Protein AF-A0A250FWQ3-F1 (afdb_monomer_lite)

Sequence (221 aa):
MKENKIQKKFLIAHKNDNWSWNKFALKEHLDKLKTITNRYEGVEGFNKSLRDALNNPAPAVQDGLWHMITDLEKRNIAKTKIKAFDLEFDGDDLPCINCRFDVELITQNTDELKFIEYKSYKNAENISKKQFLNYIAKIDDIKQLQYVFNKNKLSLNEAKNGMKKFFDENAKEIFEANSNLFKKIKDFDGDLIEKWQDFKNYTSDKRFTTDNKLFDFIKTE

pLDDT: mean 85.99, std 15.89, range [41.03, 98.38]

Secondary structure (DSSP, 8-state):
-PPPHHHHHHHHHTT-TTSTTTTS-HHHHHHHHHHHHHHHTTSBTHHHHHHHHHT---HHHHHHHHHHHHHHHHHT--GGGEEEESPPPPSTT---TT--SEEEE--SSTTS--EEEEE-SS-GGG--HHHHHHHHTT-SSGGGEEEEE-TTTS-HHHHHHHHHHHHHHTHHHHHHHTHHHHTT-B-SSS-B--SHHHHHHHHHSTT--TTSGGGTTEEE-

Organism: NCBI:txid1848904

Structure (mmCIF, N/CA/C/O backbone):
data_AF-A0A250FWQ3-F1
#
_entry.id   AF-A0A250FWQ3-F1
#
loop_
_atom_site.group_PDB
_atom_site.id
_atom_site.type_symbol
_atom_site.label_atom_id
_atom_site.label_alt_id
_atom_site.label_comp_id
_atom_site.label_asym_id
_atom_site.label_entity_id
_atom_site.label_seq_id
_atom_site.pdbx_PDB_ins_code
_atom_site.Cartn_x
_atom_site.Cartn_y
_atom_site.Cartn_z
_atom_site.occupancy
_atom_site.B_iso_or_equiv
_atom_site.auth_seq_id
_atom_site.auth_comp_id
_atom_site.auth_asym_id
_atom_site.auth_atom_id
_atom_site.pdbx_PDB_model_num
ATOM 1 N N . MET A 1 1 ? -27.486 5.982 29.487 1.00 41.56 1 MET A N 1
ATOM 2 C CA . MET A 1 1 ? -26.065 5.745 29.137 1.00 41.56 1 MET A CA 1
ATOM 3 C C . MET A 1 1 ? -25.358 7.088 29.094 1.00 41.56 1 MET A C 1
ATOM 5 O O . MET A 1 1 ? -25.863 7.978 28.427 1.00 41.56 1 MET A O 1
ATOM 9 N N . LYS A 1 2 ? -24.262 7.280 29.840 1.00 41.03 2 LYS A N 1
ATOM 10 C CA . LYS A 1 2 ? -23.473 8.521 29.771 1.00 41.03 2 LYS A CA 1
ATOM 11 C C . LYS A 1 2 ? -22.659 8.504 28.478 1.00 41.03 2 LYS A C 1
ATOM 13 O O . LYS A 1 2 ? -21.853 7.598 28.295 1.00 41.03 2 LYS A O 1
ATOM 18 N N . GLU A 1 3 ? -22.881 9.477 27.600 1.00 45.47 3 GLU A N 1
ATOM 19 C CA . GLU A 1 3 ? -22.060 9.656 26.400 1.00 45.47 3 GLU A CA 1
ATOM 20 C C . GLU A 1 3 ? -20.591 9.855 26.789 1.00 45.47 3 GLU A C 1
ATOM 22 O O . GLU A 1 3 ? -20.253 10.719 27.605 1.00 45.47 3 GLU A O 1
ATOM 27 N N . ASN A 1 4 ? -19.712 9.042 26.205 1.00 65.31 4 ASN A N 1
ATOM 28 C CA . ASN A 1 4 ? -18.269 9.141 26.393 1.00 65.31 4 ASN A CA 1
ATOM 29 C C . ASN A 1 4 ? -17.770 10.465 25.775 1.00 65.31 4 ASN A C 1
ATOM 31 O O . ASN A 1 4 ? -18.237 10.895 24.723 1.00 65.31 4 ASN A O 1
ATOM 35 N N . LYS A 1 5 ? -16.787 11.116 26.408 1.00 51.72 5 LYS A N 1
ATOM 36 C CA . LYS A 1 5 ? -16.112 12.342 25.937 1.00 51.72 5 LYS A CA 1
ATOM 37 C C . LYS A 1 5 ? -15.678 12.278 24.458 1.00 51.72 5 LYS A C 1
ATOM 39 O O . LYS A 1 5 ? -15.682 13.306 23.786 1.00 51.72 5 LYS A O 1
ATOM 44 N N . ILE A 1 6 ? -15.361 11.085 23.950 1.00 50.16 6 ILE A N 1
ATOM 45 C CA . ILE A 1 6 ? -15.057 10.818 22.536 1.00 50.16 6 ILE A CA 1
ATOM 46 C C . ILE A 1 6 ? -16.297 11.030 21.650 1.00 50.16 6 ILE A C 1
ATOM 48 O O . ILE A 1 6 ? -16.209 11.727 20.645 1.00 50.16 6 ILE A O 1
ATOM 52 N N . GLN A 1 7 ? -17.467 10.527 22.059 1.00 52.56 7 GLN A N 1
ATOM 53 C CA . GLN A 1 7 ? -18.733 10.701 21.333 1.00 52.56 7 GLN A CA 1
ATOM 54 C C . GLN A 1 7 ? -19.127 12.181 21.236 1.00 52.56 7 GLN A C 1
ATOM 56 O O . GLN A 1 7 ? -19.548 12.630 20.175 1.00 52.56 7 GLN A O 1
ATOM 61 N N . LYS A 1 8 ? -18.908 12.973 22.297 1.00 58.66 8 LYS A N 1
ATOM 62 C CA . LYS A 1 8 ? -19.172 14.424 22.273 1.00 58.66 8 LYS A CA 1
ATOM 63 C C . LYS A 1 8 ? -18.257 15.194 21.321 1.00 58.66 8 LYS A C 1
ATOM 65 O O . LYS A 1 8 ? -18.735 16.069 20.608 1.00 58.66 8 LYS A O 1
ATOM 70 N N . LYS A 1 9 ? -16.956 14.885 21.298 1.00 57.16 9 LYS A N 1
ATOM 71 C CA . LYS A 1 9 ? -16.023 15.515 20.345 1.00 57.16 9 LYS A CA 1
ATOM 72 C C . LYS A 1 9 ? -16.376 15.161 18.902 1.00 57.16 9 LYS A C 1
ATOM 74 O O . LYS A 1 9 ? -16.357 16.033 18.041 1.00 57.16 9 LYS A O 1
ATOM 79 N N . PHE A 1 10 ? -16.759 13.908 18.676 1.00 55.72 10 PHE A N 1
ATOM 80 C CA . PHE A 1 10 ? -17.200 13.419 17.377 1.00 55.72 10 PHE A CA 1
ATOM 81 C C . PHE A 1 10 ? -18.473 14.137 16.889 1.00 55.72 10 PHE A C 1
ATOM 83 O O . PHE A 1 10 ? -18.512 14.653 15.779 1.00 55.72 10 PHE A O 1
ATOM 90 N N . LEU A 1 11 ? -19.470 14.299 17.765 1.00 58.53 11 LEU A N 1
ATOM 91 C CA . LEU A 1 11 ? -20.695 15.071 17.506 1.00 58.53 11 LEU A CA 1
ATOM 92 C C . LEU A 1 11 ? -20.439 16.534 17.104 1.00 58.53 11 LEU A C 1
ATOM 94 O O . LEU A 1 11 ? -21.190 17.085 16.305 1.00 58.53 11 LEU A O 1
ATOM 98 N N . ILE A 1 12 ? -19.411 17.176 17.666 1.00 60.84 12 ILE A N 1
ATOM 99 C CA . ILE A 1 12 ? -19.054 18.567 17.340 1.00 60.84 12 ILE A CA 1
ATOM 100 C C . ILE A 1 12 ? -18.426 18.656 15.943 1.00 60.84 12 ILE A C 1
ATOM 102 O O . ILE A 1 12 ? -18.755 19.574 15.196 1.00 60.84 12 ILE A O 1
ATOM 106 N N . ALA A 1 13 ? -17.576 17.695 15.567 1.00 54.06 13 ALA A N 1
ATOM 107 C CA . ALA A 1 13 ? -16.983 17.635 14.230 1.00 54.06 13 ALA A CA 1
ATOM 108 C C . ALA A 1 13 ? -18.042 17.406 13.131 1.00 54.06 13 ALA A C 1
ATOM 110 O O . ALA A 1 13 ? -17.950 18.004 12.062 1.00 54.06 13 ALA A O 1
ATOM 111 N N . HIS A 1 14 ? -19.089 16.623 13.424 1.00 55.06 14 HIS A N 1
ATOM 112 C CA . HIS A 1 14 ? -20.192 16.320 12.497 1.00 55.06 14 HIS A CA 1
ATOM 113 C C . HIS A 1 14 ? -21.229 17.434 12.318 1.00 55.06 14 HIS A C 1
ATOM 115 O O . HIS A 1 14 ? -22.055 17.339 11.420 1.00 55.06 14 HIS A O 1
ATOM 121 N N . LYS A 1 15 ? -21.215 18.487 13.143 1.00 54.44 15 LYS A N 1
ATOM 122 C CA . LYS A 1 15 ? -22.126 19.643 13.009 1.00 54.44 15 LYS A CA 1
ATOM 123 C C . LYS A 1 15 ? -21.576 20.763 12.116 1.00 54.44 15 LYS A C 1
ATOM 125 O O . LYS A 1 15 ? -22.170 21.834 12.054 1.00 54.44 15 LYS A O 1
ATOM 130 N N . ASN A 1 16 ? -20.422 20.563 11.480 1.00 51.72 16 ASN A N 1
ATOM 131 C CA . ASN A 1 16 ? -19.800 21.575 10.633 1.00 51.72 16 ASN A CA 1
ATOM 132 C C . ASN A 1 16 ? -20.221 21.377 9.167 1.00 51.72 16 ASN A C 1
ATOM 134 O O . ASN A 1 16 ? -19.658 20.545 8.458 1.00 51.72 16 ASN A O 1
ATOM 138 N N . ASP A 1 17 ? -21.200 22.162 8.714 1.00 46.22 17 ASP A N 1
ATOM 139 C CA . ASP A 1 17 ? -21.836 22.047 7.388 1.00 46.22 17 ASP A CA 1
ATOM 140 C C . ASP A 1 17 ? -20.908 22.342 6.194 1.00 46.22 17 ASP A C 1
ATOM 142 O O . ASP A 1 17 ? -21.267 22.097 5.044 1.00 46.22 17 ASP A O 1
ATOM 146 N N . ASN A 1 18 ? -19.682 22.811 6.440 1.00 46.09 18 ASN A N 1
ATOM 147 C CA . ASN A 1 18 ? -18.688 23.076 5.395 1.00 46.09 18 ASN A CA 1
ATOM 148 C C . ASN A 1 18 ? -18.029 21.802 4.823 1.00 46.09 18 ASN A C 1
ATOM 150 O O . ASN A 1 18 ? -17.126 21.894 3.990 1.00 46.09 18 ASN A O 1
ATOM 154 N N . TRP A 1 19 ? -18.376 20.618 5.335 1.00 49.88 19 TRP A N 1
ATOM 155 C CA . TRP A 1 19 ? -17.645 19.381 5.077 1.00 49.88 19 TRP A CA 1
ATOM 156 C C . TRP A 1 19 ? -18.584 18.363 4.415 1.00 49.88 19 TRP A C 1
ATOM 158 O O . TRP A 1 19 ? -19.604 17.968 4.973 1.00 49.88 19 TRP A O 1
ATOM 168 N N . SER A 1 20 ? -18.229 17.900 3.213 1.00 45.78 20 SER A N 1
ATOM 169 C CA . SER A 1 20 ? -19.035 17.027 2.336 1.00 45.78 20 SER A CA 1
ATOM 170 C C . SER A 1 20 ? -19.338 15.614 2.881 1.00 45.78 20 SER A C 1
ATOM 172 O O . SER A 1 20 ? -19.892 14.781 2.164 1.00 45.78 20 SER A O 1
ATOM 174 N N . TRP A 1 21 ? -19.011 15.346 4.149 1.00 47.09 21 TRP A N 1
ATOM 175 C CA . TRP A 1 21 ? -19.228 14.088 4.876 1.00 47.09 21 TRP A CA 1
ATOM 176 C C . TRP A 1 21 ? -20.660 13.906 5.399 1.00 47.09 21 TRP A C 1
ATOM 178 O O . TRP A 1 21 ? -20.997 12.825 5.879 1.00 47.09 21 TRP A O 1
ATOM 188 N N . ASN A 1 22 ? -21.523 14.918 5.243 1.00 48.19 22 ASN A N 1
ATOM 189 C CA . ASN A 1 22 ? -22.934 14.937 5.663 1.00 48.19 22 ASN A CA 1
ATOM 190 C C . ASN A 1 22 ? -23.857 13.903 4.962 1.00 48.19 22 ASN A C 1
ATOM 192 O O . ASN A 1 22 ? -25.077 14.030 5.014 1.00 48.19 22 ASN A O 1
ATOM 196 N N . LYS A 1 23 ? -23.310 12.871 4.301 1.00 47.31 23 LYS A N 1
ATOM 197 C CA . LYS A 1 23 ? -24.086 11.795 3.654 1.00 47.31 23 LYS A CA 1
ATOM 198 C C . LYS A 1 23 ? -24.224 10.512 4.479 1.00 47.31 23 LYS A C 1
ATOM 200 O O . LYS A 1 23 ? -25.110 9.728 4.167 1.00 47.31 23 LYS A O 1
ATOM 205 N N . PHE A 1 24 ? -23.396 10.299 5.502 1.00 50.72 24 PHE A N 1
ATOM 206 C CA . PHE A 1 24 ? -23.580 9.197 6.454 1.00 50.72 24 PHE A CA 1
ATOM 207 C C . PHE A 1 24 ? -24.298 9.719 7.693 1.00 50.72 24 PHE A C 1
ATOM 209 O O . PHE A 1 24 ? -23.871 10.709 8.296 1.00 50.72 24 PHE A O 1
ATOM 216 N N . ALA A 1 25 ? -25.370 9.047 8.106 1.00 62.53 25 ALA A N 1
ATOM 217 C CA . ALA A 1 25 ? -26.034 9.399 9.350 1.00 62.53 25 ALA A CA 1
ATOM 218 C C . ALA A 1 25 ? -25.047 9.183 10.510 1.00 62.53 25 ALA A C 1
ATOM 220 O O . ALA A 1 25 ? -24.357 8.169 10.564 1.00 62.53 25 ALA A O 1
ATOM 221 N N . LEU A 1 26 ? -24.990 10.105 11.478 1.00 69.31 26 LEU A N 1
ATOM 222 C CA . LEU A 1 26 ? -24.156 9.977 12.689 1.00 69.31 26 LEU A CA 1
ATOM 223 C C . LEU A 1 26 ? -24.249 8.574 13.321 1.00 69.31 26 LEU A C 1
ATOM 225 O O . LEU A 1 26 ? -23.255 8.025 13.792 1.00 69.31 26 LEU A O 1
ATOM 229 N N . LYS A 1 27 ? -25.450 7.990 13.286 1.00 74.88 27 LYS A N 1
ATOM 230 C CA . LYS A 1 27 ? -25.733 6.630 13.738 1.00 74.88 27 LYS A CA 1
ATOM 231 C C . LYS A 1 27 ? -24.890 5.571 13.014 1.00 74.88 27 LYS A C 1
ATOM 233 O O . LYS A 1 27 ? -24.304 4.732 13.681 1.00 74.88 27 LYS A O 1
ATOM 238 N N . GLU A 1 28 ? -24.770 5.644 11.692 1.00 75.94 28 GLU A N 1
ATOM 239 C CA . GLU A 1 28 ? -24.005 4.683 10.885 1.00 75.94 28 GLU A CA 1
ATOM 240 C C . GLU A 1 28 ? -22.513 4.724 11.232 1.00 75.94 28 GLU A C 1
ATOM 242 O O . GLU A 1 28 ? -21.879 3.683 11.392 1.00 75.94 28 GLU A O 1
ATOM 247 N N . HIS A 1 29 ? -21.955 5.922 11.436 1.00 78.94 29 HIS A N 1
ATOM 248 C CA . HIS A 1 29 ? -20.573 6.068 11.896 1.00 78.94 29 HIS A CA 1
ATOM 249 C C . HIS A 1 29 ? -20.363 5.484 13.297 1.00 78.94 29 HIS A C 1
ATOM 251 O O . HIS A 1 29 ? -19.365 4.805 13.537 1.00 78.94 29 HIS A O 1
ATOM 257 N N . LEU A 1 30 ? -21.294 5.722 14.225 1.00 83.12 30 LEU A N 1
ATOM 258 C CA . LEU A 1 30 ? -21.220 5.168 15.578 1.00 83.12 30 LEU A CA 1
ATOM 259 C C . LEU A 1 30 ? -21.355 3.638 15.582 1.00 83.12 30 LEU A C 1
ATOM 261 O O . LEU A 1 30 ? -20.613 2.971 16.304 1.00 83.12 30 LEU A O 1
ATOM 265 N N . ASP A 1 31 ? -22.247 3.082 14.763 1.00 86.31 31 ASP A N 1
ATOM 266 C CA . ASP A 1 31 ? -22.442 1.635 14.630 1.00 86.31 31 ASP A CA 1
ATOM 267 C C . ASP A 1 31 ? -21.202 0.963 14.017 1.00 86.31 31 ASP A C 1
ATOM 269 O O . ASP A 1 31 ? -20.730 -0.060 14.527 1.00 86.31 31 ASP A O 1
ATOM 273 N N . LYS A 1 32 ? -20.598 1.581 12.995 1.00 86.69 32 LYS A N 1
ATOM 274 C CA . LYS A 1 32 ? -19.334 1.127 12.398 1.00 86.69 32 LYS A CA 1
ATOM 275 C C . LYS A 1 32 ? -18.177 1.188 13.399 1.00 86.69 32 LYS A C 1
ATOM 277 O O . LYS A 1 32 ? -17.445 0.211 13.555 1.00 86.69 32 LYS A O 1
ATOM 282 N N . LEU A 1 33 ? -18.047 2.290 14.145 1.00 88.38 33 LEU A N 1
ATOM 283 C CA . LEU A 1 33 ? -17.043 2.423 15.208 1.00 88.38 33 LEU A CA 1
ATOM 284 C C . LEU A 1 33 ? -17.210 1.360 16.282 1.00 88.38 33 LEU A C 1
ATOM 286 O O . LEU A 1 33 ? -16.222 0.753 16.688 1.00 88.38 33 LEU A O 1
ATOM 290 N N . LYS A 1 34 ? -18.444 1.105 16.723 1.00 89.69 34 LYS A N 1
ATOM 291 C CA . LYS A 1 34 ? -18.740 0.068 17.712 1.00 89.69 34 LYS A CA 1
ATOM 292 C C . LYS A 1 34 ? -18.349 -1.312 17.186 1.00 89.69 34 LYS A C 1
ATOM 294 O O . LYS A 1 34 ? -17.698 -2.069 17.899 1.00 89.69 34 LYS A O 1
ATOM 299 N N . THR A 1 35 ? -18.703 -1.614 15.940 1.00 91.00 35 THR A N 1
ATOM 300 C CA . THR A 1 35 ? -18.396 -2.893 15.287 1.00 91.00 35 THR A CA 1
ATOM 301 C C . THR A 1 35 ? -16.893 -3.131 15.206 1.00 91.00 35 THR A C 1
ATOM 303 O O . THR A 1 35 ? -16.406 -4.173 15.645 1.00 91.00 35 THR A O 1
ATOM 306 N N . ILE A 1 36 ? -16.144 -2.151 14.701 1.00 92.50 36 ILE A N 1
ATOM 307 C CA . ILE A 1 36 ? -14.698 -2.278 14.519 1.00 92.50 36 ILE A CA 1
ATOM 308 C C . ILE A 1 36 ? -13.938 -2.213 15.847 1.00 92.50 36 ILE A C 1
ATOM 310 O O . ILE A 1 36 ? -13.003 -2.990 16.033 1.00 92.50 36 ILE A O 1
ATOM 314 N N . THR A 1 37 ? -14.387 -1.403 16.811 1.00 92.25 37 THR A N 1
ATOM 315 C CA . THR A 1 37 ? -13.825 -1.410 18.174 1.00 92.25 37 THR A CA 1
ATOM 316 C C . THR A 1 37 ? -13.985 -2.778 18.820 1.00 92.25 37 THR A C 1
ATOM 318 O O . THR A 1 37 ? -12.99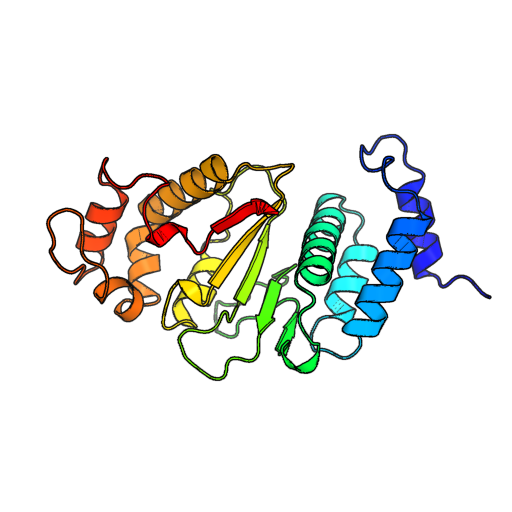4 -3.378 19.213 1.00 92.25 37 THR A O 1
ATOM 321 N N . ASN A 1 38 ? -15.201 -3.330 18.838 1.00 92.25 38 ASN A N 1
ATOM 322 C CA . ASN A 1 38 ? -15.446 -4.649 19.425 1.00 92.25 38 ASN A CA 1
ATOM 323 C C . ASN A 1 38 ? -14.617 -5.755 18.756 1.00 92.25 38 ASN A C 1
ATOM 325 O O . ASN A 1 38 ? -14.278 -6.749 19.395 1.00 92.25 38 ASN A O 1
ATOM 329 N N . ARG A 1 39 ? -14.309 -5.601 17.463 1.00 94.75 39 ARG A N 1
ATOM 330 C CA . ARG A 1 39 ? -13.542 -6.589 16.707 1.00 94.75 39 ARG A CA 1
ATOM 331 C C . ARG A 1 39 ? -12.049 -6.543 17.019 1.00 94.75 39 ARG A C 1
ATOM 333 O O . ARG A 1 39 ? -11.451 -7.607 17.132 1.00 94.75 39 ARG A O 1
ATOM 340 N N . TYR A 1 40 ? -11.446 -5.361 17.130 1.00 95.81 40 TYR A N 1
ATOM 341 C CA . TYR A 1 40 ? -9.983 -5.222 17.185 1.00 95.81 40 TYR A CA 1
ATOM 342 C C . TYR A 1 40 ? -9.444 -4.578 18.466 1.00 95.81 40 TYR A C 1
ATOM 344 O O . TYR A 1 40 ? -8.230 -4.455 18.611 1.00 95.81 40 TYR A O 1
ATOM 352 N N . GLU A 1 41 ? -10.295 -4.217 19.430 1.00 93.50 41 GLU A N 1
ATOM 353 C CA . GLU A 1 41 ? -9.846 -3.710 20.729 1.00 93.50 41 GLU A CA 1
ATOM 354 C C . GLU A 1 41 ? -8.814 -4.655 21.361 1.00 93.50 41 GLU A C 1
ATOM 356 O O . GLU A 1 41 ? -9.010 -5.871 21.432 1.00 93.50 41 GLU A O 1
ATOM 361 N N . GLY A 1 42 ? -7.690 -4.086 21.799 1.00 90.69 42 GLY A N 1
ATOM 362 C CA . GLY A 1 42 ? -6.575 -4.822 22.393 1.00 90.69 42 GLY A CA 1
ATOM 363 C C . GLY A 1 42 ? -5.578 -5.423 21.396 1.00 90.69 42 GLY A C 1
ATOM 364 O O . GLY A 1 42 ? -4.596 -6.001 21.846 1.00 90.69 42 GLY A O 1
ATOM 365 N N . VAL A 1 43 ? -5.786 -5.292 20.079 1.00 95.62 43 VAL A N 1
ATOM 366 C CA . VAL A 1 43 ? -4.689 -5.470 19.109 1.00 95.62 43 VAL A CA 1
ATOM 367 C C . VAL A 1 43 ? -3.700 -4.315 19.271 1.00 95.62 43 VAL A C 1
ATOM 369 O O . VAL A 1 43 ? -4.105 -3.179 19.542 1.00 95.62 43 VAL A O 1
ATOM 372 N N . GLU A 1 44 ? -2.410 -4.605 19.114 1.00 94.50 44 GLU A N 1
ATOM 373 C CA . GLU A 1 44 ? -1.345 -3.607 19.176 1.00 94.50 44 GLU A CA 1
ATOM 374 C C . GLU A 1 44 ? -1.617 -2.442 18.211 1.00 94.50 44 GLU A C 1
ATOM 376 O O . GLU A 1 44 ? -2.100 -2.631 17.094 1.00 94.50 44 GLU A O 1
ATOM 381 N N . GLY A 1 45 ? -1.388 -1.213 18.677 1.00 91.81 45 GLY A N 1
ATOM 382 C CA . GLY A 1 45 ? -1.626 0.011 17.907 1.00 91.81 45 GLY A CA 1
ATOM 383 C C . GLY A 1 45 ? -3.097 0.421 17.753 1.00 91.81 45 GLY A C 1
ATOM 384 O O . GLY A 1 45 ? -3.392 1.609 17.846 1.00 91.81 45 GLY A O 1
ATOM 385 N N . PHE A 1 46 ? -4.049 -0.515 17.653 1.00 93.69 46 PHE A N 1
ATOM 386 C CA . PHE A 1 46 ? -5.437 -0.226 17.247 1.00 93.69 46 PHE A CA 1
ATOM 387 C C . PHE A 1 46 ? -6.121 0.885 18.067 1.00 93.69 46 PHE A C 1
ATOM 389 O O . PHE A 1 46 ? -6.665 1.850 17.521 1.00 93.69 46 PHE A O 1
ATOM 396 N N . ASN A 1 47 ? -6.069 0.788 19.400 1.00 91.56 47 ASN A N 1
ATOM 397 C CA . ASN A 1 47 ? -6.691 1.780 20.285 1.00 91.56 47 ASN A CA 1
ATOM 398 C C . ASN A 1 47 ? -6.029 3.165 20.154 1.00 91.56 47 ASN A C 1
ATOM 400 O O . ASN A 1 47 ? -6.708 4.188 20.283 1.00 91.56 47 ASN A O 1
ATOM 404 N N . LYS A 1 48 ? -4.712 3.202 19.903 1.00 90.06 48 LYS A N 1
ATOM 405 C CA . LYS A 1 48 ? -3.955 4.433 19.643 1.00 90.06 48 LYS A CA 1
ATOM 406 C C . LYS A 1 48 ? -4.370 5.021 18.293 1.00 90.06 48 LYS A C 1
ATOM 408 O O . LYS A 1 48 ? -4.772 6.180 18.282 1.00 90.06 48 LYS A O 1
ATOM 413 N N . SER A 1 49 ? -4.405 4.224 17.225 1.00 90.31 49 SER A N 1
ATOM 414 C CA . SER A 1 49 ? -4.845 4.632 15.882 1.00 90.31 49 SER A CA 1
ATOM 415 C C . SER A 1 49 ? -6.217 5.292 15.902 1.00 90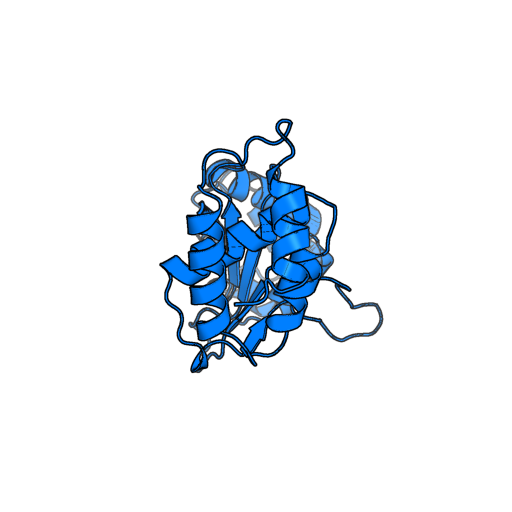.31 49 SER A C 1
ATOM 417 O O . SER A 1 49 ? -6.411 6.395 15.387 1.00 90.31 49 SER A O 1
ATOM 419 N N . LEU A 1 50 ? -7.171 4.647 16.579 1.00 91.38 50 LEU A N 1
ATOM 420 C CA . LEU A 1 50 ? -8.531 5.151 16.692 1.00 91.38 50 LEU A CA 1
ATOM 421 C C . LEU A 1 50 ? -8.589 6.458 17.492 1.00 91.38 50 LEU A C 1
ATOM 423 O O . LEU A 1 50 ? -9.169 7.450 17.044 1.00 91.38 50 LEU A O 1
ATOM 427 N N . ARG A 1 51 ? -7.988 6.476 18.686 1.00 89.88 51 ARG A N 1
ATOM 428 C CA . ARG A 1 51 ? -8.000 7.644 19.574 1.00 89.88 51 ARG A CA 1
ATOM 429 C C . ARG A 1 51 ? -7.309 8.840 18.928 1.00 89.88 51 ARG A C 1
ATOM 431 O O . ARG A 1 51 ? -7.834 9.950 19.023 1.00 89.88 51 ARG A O 1
ATOM 438 N N . ASP A 1 52 ? -6.147 8.633 18.326 1.00 88.81 52 ASP A N 1
ATOM 439 C CA . ASP A 1 52 ? -5.320 9.706 17.787 1.00 88.81 52 ASP A CA 1
ATOM 440 C C . ASP A 1 52 ? -5.976 10.313 16.546 1.00 88.81 52 ASP A C 1
ATOM 442 O O . ASP A 1 52 ? -5.988 11.535 16.416 1.00 88.81 52 ASP A O 1
ATOM 446 N N . ALA A 1 53 ? -6.611 9.500 15.694 1.00 88.81 53 ALA A N 1
ATOM 447 C CA . ALA A 1 53 ? -7.360 9.998 14.546 1.00 88.81 53 ALA A CA 1
ATOM 448 C C . ALA A 1 53 ? -8.657 10.724 14.943 1.00 88.81 53 ALA A C 1
ATOM 450 O O . ALA A 1 53 ? -8.899 11.830 14.461 1.00 88.81 53 ALA A O 1
ATOM 451 N N . LEU A 1 54 ? -9.457 10.174 15.867 1.00 87.19 54 LEU A N 1
ATOM 452 C CA . LEU A 1 54 ? -10.707 10.808 16.322 1.00 87.19 54 LEU A CA 1
ATOM 453 C C . LEU A 1 54 ? -10.481 12.097 17.128 1.00 87.19 54 LEU A C 1
ATOM 455 O O . LEU A 1 54 ? -11.350 12.965 17.159 1.00 87.19 54 LEU A O 1
ATOM 459 N N . ASN A 1 55 ? -9.337 12.230 17.807 1.00 84.81 55 ASN A N 1
ATOM 460 C CA . ASN A 1 55 ? -8.964 13.471 18.492 1.00 84.81 55 ASN A CA 1
ATOM 461 C C . ASN A 1 55 ? -8.202 14.450 17.590 1.00 84.81 55 ASN A C 1
ATOM 463 O O . ASN A 1 55 ? -7.889 15.553 18.044 1.00 84.81 55 ASN A O 1
ATOM 467 N N . ASN A 1 56 ? -7.895 14.074 16.346 1.00 81.12 56 ASN A N 1
ATOM 468 C CA . ASN A 1 56 ? -7.190 14.947 15.425 1.00 81.12 56 ASN A CA 1
ATOM 469 C C . ASN A 1 56 ? -8.159 15.969 14.808 1.00 81.12 56 ASN A C 1
ATOM 471 O O . ASN A 1 56 ? -9.172 15.568 14.231 1.00 81.12 56 ASN A O 1
ATOM 475 N N . PRO A 1 57 ? -7.861 17.277 14.868 1.00 80.88 57 PRO A N 1
ATOM 476 C CA . PRO A 1 57 ? -8.706 18.287 14.240 1.00 80.88 57 PRO A CA 1
ATOM 477 C C . PRO A 1 57 ? -8.629 18.272 12.703 1.00 80.88 57 PRO A C 1
ATOM 479 O O . PRO A 1 57 ? -9.489 18.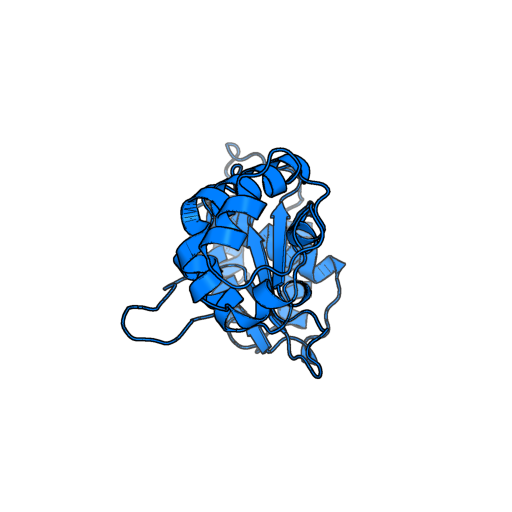863 12.054 1.00 80.88 57 PRO A O 1
ATOM 482 N N . ALA A 1 58 ? -7.619 17.629 12.103 1.00 80.00 58 ALA A N 1
ATOM 483 C CA . ALA A 1 58 ? -7.443 17.625 10.656 1.00 80.00 58 ALA A CA 1
ATOM 484 C C . ALA A 1 58 ? -8.414 16.640 9.960 1.00 80.00 58 ALA A C 1
ATOM 486 O O . ALA A 1 58 ? -8.332 15.432 10.213 1.00 80.00 58 ALA A O 1
ATOM 487 N N . PRO A 1 59 ? -9.257 17.104 9.010 1.00 81.62 59 PRO A N 1
ATOM 488 C CA . PRO A 1 59 ? -10.186 16.250 8.261 1.00 81.62 59 PRO A CA 1
ATOM 489 C C . PRO A 1 59 ? -9.506 15.065 7.589 1.00 81.62 59 PRO A C 1
ATOM 491 O O . PRO A 1 59 ? -10.030 13.959 7.602 1.00 81.62 59 PRO A O 1
ATOM 494 N N . ALA A 1 60 ? -8.331 15.302 7.001 1.00 81.25 60 ALA A N 1
ATOM 495 C CA . ALA A 1 60 ? -7.593 14.296 6.248 1.00 81.25 60 ALA A CA 1
ATOM 496 C C . ALA A 1 60 ? -7.197 13.089 7.113 1.00 81.25 60 ALA A C 1
ATOM 498 O O . ALA A 1 60 ? -7.151 11.968 6.618 1.00 81.25 60 ALA A O 1
ATOM 499 N N . VAL A 1 61 ? -6.951 13.303 8.410 1.00 85.19 61 VAL A N 1
ATOM 500 C CA . VAL A 1 61 ? -6.623 12.220 9.344 1.00 85.19 61 VAL A CA 1
ATOM 501 C C . VAL A 1 61 ? -7.871 11.394 9.652 1.00 85.19 61 VAL A C 1
ATOM 503 O O . VAL A 1 61 ? -7.822 10.171 9.611 1.00 85.19 61 VAL A O 1
ATOM 506 N N . GLN A 1 62 ? -9.005 12.039 9.920 1.00 86.75 62 GLN A N 1
ATOM 507 C CA . GLN A 1 62 ? -10.259 11.321 10.176 1.00 86.75 62 GLN A CA 1
ATOM 508 C C . GLN A 1 62 ? -10.733 10.553 8.936 1.00 86.75 62 GLN A C 1
ATOM 510 O O . GLN A 1 62 ? -11.189 9.421 9.035 1.00 86.75 62 GLN A O 1
ATOM 515 N N . ASP A 1 63 ? -10.585 11.144 7.758 1.00 85.88 63 ASP A N 1
ATOM 516 C CA . ASP A 1 63 ? -10.886 10.504 6.484 1.00 85.88 63 ASP A CA 1
ATOM 517 C C . ASP A 1 63 ? -10.003 9.269 6.214 1.00 85.88 63 ASP A C 1
ATOM 519 O O . ASP A 1 63 ? -10.522 8.241 5.780 1.00 85.88 63 ASP A O 1
ATOM 523 N N . GLY A 1 64 ? -8.705 9.326 6.535 1.00 89.94 64 GLY A N 1
ATOM 524 C CA . GLY A 1 64 ? -7.822 8.158 6.463 1.00 89.94 64 GLY A CA 1
ATOM 525 C C . GLY A 1 64 ? -8.267 7.021 7.390 1.00 89.94 64 GLY A C 1
ATOM 526 O O . GLY A 1 64 ? -8.332 5.868 6.962 1.00 89.94 64 GLY A O 1
ATOM 527 N N . LEU A 1 65 ? -8.682 7.352 8.620 1.00 92.06 65 LEU A N 1
ATOM 528 C CA . LEU A 1 65 ? -9.265 6.386 9.558 1.00 92.06 65 LEU A CA 1
ATOM 529 C C . LEU A 1 65 ? -10.514 5.721 8.968 1.00 92.06 65 LEU A C 1
ATOM 531 O O . LEU A 1 65 ? -10.643 4.499 9.012 1.00 92.06 65 LEU A O 1
ATOM 535 N N . TRP A 1 66 ? -11.439 6.512 8.420 1.00 91.31 66 TRP A N 1
ATOM 536 C CA . TRP A 1 66 ? -12.687 5.985 7.865 1.00 91.31 66 TRP A CA 1
ATOM 537 C C . TRP A 1 66 ? -12.473 5.090 6.653 1.00 91.31 66 TRP A C 1
ATOM 539 O O . TRP A 1 66 ? -13.184 4.091 6.508 1.00 91.31 66 TRP A O 1
ATOM 549 N N . HIS A 1 67 ? -11.488 5.424 5.820 1.00 93.44 67 HIS A N 1
ATOM 550 C CA . HIS A 1 67 ? -11.066 4.593 4.699 1.00 93.44 67 HIS A CA 1
ATOM 551 C C . HIS A 1 67 ? -10.588 3.217 5.182 1.00 93.44 67 HIS A C 1
ATOM 553 O O . HIS A 1 67 ? -11.158 2.198 4.793 1.00 93.44 67 HIS A O 1
ATOM 559 N N . MET A 1 68 ? -9.643 3.187 6.131 1.00 95.25 68 MET A N 1
ATOM 560 C CA . MET A 1 68 ? -9.143 1.943 6.730 1.00 95.25 68 MET A CA 1
ATOM 561 C C . MET A 1 68 ? -10.260 1.112 7.376 1.00 95.25 68 MET A C 1
ATOM 563 O O . MET A 1 68 ? -10.397 -0.077 7.096 1.00 95.25 68 MET A O 1
ATOM 567 N N . ILE A 1 69 ? -11.077 1.721 8.242 1.00 93.12 69 ILE A N 1
ATOM 568 C CA . ILE A 1 69 ? -12.155 1.026 8.966 1.00 93.12 69 ILE A CA 1
ATOM 569 C C . ILE A 1 69 ? -13.166 0.413 7.990 1.00 93.12 69 ILE A C 1
ATOM 571 O O . ILE A 1 69 ? -13.639 -0.700 8.218 1.00 93.12 69 ILE A O 1
ATOM 575 N N . THR A 1 70 ? -13.492 1.115 6.904 1.00 91.94 70 THR A N 1
ATOM 576 C CA . THR A 1 70 ? -14.460 0.635 5.910 1.00 91.94 70 THR A CA 1
ATOM 577 C C . THR A 1 70 ? -13.944 -0.579 5.147 1.00 91.94 70 THR A C 1
ATOM 579 O O . THR A 1 70 ? -14.685 -1.551 4.996 1.00 91.94 70 THR A O 1
ATOM 582 N N . ASP A 1 71 ? -12.684 -0.569 4.715 1.00 94.81 71 ASP A N 1
ATOM 583 C CA . ASP A 1 71 ? -12.107 -1.730 4.034 1.00 94.81 71 ASP A CA 1
ATOM 584 C C . ASP A 1 71 ? -11.903 -2.914 4.996 1.00 94.81 71 ASP A C 1
ATOM 586 O O . ASP A 1 71 ? -12.234 -4.050 4.666 1.00 94.81 71 ASP A O 1
ATOM 590 N N . LEU A 1 72 ? -11.465 -2.671 6.236 1.00 94.19 72 LEU A N 1
ATOM 591 C CA . LEU A 1 72 ? -11.336 -3.728 7.249 1.00 94.19 72 LEU A CA 1
ATOM 592 C C . LEU A 1 72 ? -12.667 -4.395 7.598 1.00 94.19 72 LEU A C 1
ATOM 594 O O . LEU A 1 72 ? -12.710 -5.605 7.845 1.00 94.19 72 LEU A O 1
ATOM 598 N N . GLU A 1 73 ? -13.750 -3.620 7.643 1.00 91.50 73 GLU A N 1
ATOM 599 C CA . GLU A 1 73 ? -15.099 -4.151 7.810 1.00 91.50 73 GLU A CA 1
ATOM 600 C C . GLU A 1 73 ? -15.465 -5.065 6.638 1.00 91.50 73 GLU A C 1
ATOM 602 O O . GLU A 1 73 ? -15.845 -6.215 6.872 1.00 91.50 73 GLU A O 1
ATOM 607 N N . LYS A 1 74 ? -15.263 -4.584 5.401 1.00 93.12 74 LYS A N 1
ATOM 608 C CA . LYS A 1 74 ? -15.545 -5.307 4.151 1.00 93.12 74 LYS A CA 1
ATOM 609 C C . LYS A 1 74 ? -14.754 -6.612 4.040 1.00 93.12 74 LYS A C 1
ATOM 611 O O . LYS A 1 74 ? -15.322 -7.640 3.682 1.00 93.12 74 LYS A O 1
ATOM 616 N N . ARG A 1 75 ? -13.456 -6.587 4.354 1.00 93.88 75 ARG A N 1
ATOM 617 C CA . ARG A 1 75 ? -12.579 -7.770 4.302 1.00 93.88 75 ARG A CA 1
ATOM 618 C C . ARG A 1 75 ? -12.878 -8.794 5.380 1.00 93.88 75 ARG A C 1
ATOM 620 O O . ARG A 1 75 ? -12.520 -9.955 5.220 1.00 93.88 75 ARG A O 1
ATOM 627 N N . ASN A 1 76 ? -13.482 -8.360 6.484 1.00 93.25 76 ASN A N 1
ATOM 628 C CA . ASN A 1 76 ? -13.818 -9.221 7.608 1.00 93.25 76 ASN A CA 1
ATOM 629 C C . ASN A 1 76 ? -12.616 -10.038 8.134 1.00 93.25 76 ASN A C 1
ATOM 631 O O . ASN A 1 76 ? -12.741 -11.224 8.441 1.00 93.25 76 ASN A O 1
ATOM 635 N N . ILE A 1 77 ? -11.440 -9.402 8.222 1.00 93.31 77 ILE A N 1
ATOM 636 C CA . ILE A 1 77 ? -10.216 -10.046 8.722 1.00 93.31 77 ILE A CA 1
ATOM 637 C C . ILE A 1 77 ? -10.407 -10.398 10.201 1.00 93.31 77 ILE A C 1
ATOM 639 O O . ILE A 1 77 ? -10.832 -9.573 11.011 1.00 93.31 77 ILE A O 1
ATOM 643 N N . ALA A 1 78 ? -10.096 -11.638 10.572 1.00 94.25 78 ALA A N 1
ATOM 644 C CA . ALA A 1 78 ? -10.174 -12.064 11.963 1.00 94.25 78 ALA A CA 1
ATOM 645 C C . ALA A 1 78 ? -9.135 -11.322 12.818 1.00 94.25 78 ALA A C 1
ATOM 647 O O . ALA A 1 78 ? -7.980 -11.191 12.418 1.00 94.25 78 ALA A O 1
ATOM 648 N N . LYS A 1 79 ? -9.510 -10.916 14.039 1.00 95.56 79 LYS A N 1
ATOM 649 C CA . LYS A 1 79 ? -8.594 -10.280 15.006 1.00 95.56 79 LYS A CA 1
ATOM 650 C C . LYS A 1 79 ? -7.297 -11.075 15.193 1.00 95.56 79 LYS A C 1
ATOM 652 O O . LYS A 1 79 ? -6.226 -10.494 15.247 1.00 95.56 79 LYS A O 1
ATOM 657 N N . THR A 1 80 ? -7.394 -12.404 15.234 1.00 95.12 80 THR A N 1
ATOM 658 C CA . THR A 1 80 ? -6.260 -13.332 15.400 1.00 95.12 80 THR A CA 1
ATOM 659 C C . THR A 1 80 ? -5.298 -13.372 14.213 1.00 95.12 80 THR A C 1
ATOM 661 O O . THR A 1 80 ? -4.261 -14.019 14.303 1.00 95.12 80 THR A O 1
ATOM 664 N N . LYS A 1 81 ? -5.637 -12.722 13.095 1.00 95.88 81 LYS A N 1
ATOM 665 C CA . LYS A 1 81 ? -4.775 -12.565 11.919 1.00 95.88 81 LYS A CA 1
ATOM 666 C C . LYS A 1 81 ? -4.124 -11.187 11.847 1.00 95.88 81 LYS A C 1
ATOM 668 O O . LYS A 1 81 ? -3.281 -10.987 10.982 1.00 95.88 81 LYS A O 1
ATOM 673 N N . ILE A 1 82 ? -4.482 -10.256 12.731 1.00 96.25 82 ILE A N 1
ATOM 674 C CA . ILE A 1 82 ? -3.853 -8.938 12.792 1.00 96.25 82 ILE A CA 1
ATOM 675 C C . ILE A 1 82 ? -2.786 -8.951 13.876 1.00 96.25 82 ILE A C 1
ATOM 677 O O . ILE A 1 82 ? -3.060 -9.308 15.021 1.00 96.25 82 ILE A O 1
ATOM 681 N N . LYS A 1 83 ? -1.575 -8.548 13.499 1.00 95.50 83 LYS A N 1
ATOM 682 C CA . LYS A 1 83 ? -0.455 -8.378 14.415 1.00 95.50 83 LYS A CA 1
ATOM 683 C C . LYS A 1 83 ? -0.503 -6.998 15.065 1.00 95.50 83 LYS A C 1
ATOM 685 O O . LYS A 1 83 ? -0.574 -6.913 16.286 1.00 95.50 83 LYS A O 1
ATOM 690 N N . ALA A 1 84 ? -0.528 -5.943 14.253 1.00 94.94 84 ALA A N 1
ATOM 691 C CA . ALA A 1 84 ? -0.487 -4.565 14.727 1.00 94.94 84 ALA A CA 1
ATOM 692 C C . ALA A 1 84 ? -1.160 -3.594 13.744 1.00 94.94 84 ALA A C 1
ATOM 694 O O . ALA A 1 84 ? -1.338 -3.900 12.564 1.00 94.94 84 ALA A O 1
ATOM 695 N N . PHE A 1 85 ? -1.515 -2.420 14.256 1.00 94.00 85 PHE A N 1
ATOM 696 C CA . PHE A 1 85 ? -1.939 -1.242 13.500 1.00 94.00 85 PHE A CA 1
ATOM 697 C C . PHE A 1 85 ? -0.926 -0.109 13.677 1.00 94.00 85 PHE A C 1
ATOM 699 O O . PHE A 1 85 ? -0.289 -0.042 14.727 1.00 94.00 85 PHE A O 1
ATOM 706 N N . ASP A 1 86 ? -0.860 0.809 12.709 1.00 88.88 86 ASP A N 1
ATOM 707 C CA . ASP A 1 86 ? 0.030 1.983 12.720 1.00 88.88 86 ASP A CA 1
ATOM 708 C C . ASP A 1 86 ? 1.480 1.592 13.054 1.00 88.88 86 ASP A C 1
ATOM 710 O O . ASP A 1 86 ? 2.029 1.957 14.098 1.00 88.88 86 ASP A O 1
ATOM 714 N N . LEU A 1 87 ? 2.067 0.797 12.160 1.00 80.81 87 LEU A N 1
ATOM 715 C CA . LEU A 1 87 ? 3.416 0.271 12.202 1.00 80.81 87 LEU A CA 1
ATOM 716 C C . LEU A 1 87 ? 4.434 1.363 12.523 1.00 80.81 87 LEU A C 1
ATOM 718 O O . LEU A 1 87 ? 4.559 2.388 11.846 1.00 80.81 87 LEU A O 1
ATOM 722 N N . GLU A 1 88 ? 5.265 1.053 13.506 1.00 76.50 88 GLU A N 1
ATOM 723 C CA . GLU A 1 88 ? 6.496 1.768 13.790 1.00 76.50 88 GLU A CA 1
ATOM 724 C C . GLU A 1 88 ? 7.651 0.907 13.237 1.00 76.50 88 GLU A C 1
ATOM 726 O O . GLU A 1 88 ? 7.706 -0.310 13.426 1.00 76.50 88 GLU A O 1
ATOM 731 N N . PHE A 1 89 ? 8.531 1.509 12.433 1.00 68.75 89 PHE A N 1
ATOM 732 C CA . PHE A 1 89 ? 9.682 0.819 11.840 1.00 68.75 89 PHE A CA 1
ATOM 733 C C . PHE A 1 89 ? 10.942 1.222 12.607 1.00 68.75 89 PHE A C 1
ATOM 735 O O . PHE A 1 89 ? 11.229 2.415 12.648 1.00 68.75 89 PHE A O 1
ATOM 742 N N . ASP A 1 90 ? 11.671 0.252 13.170 1.00 51.00 90 ASP A N 1
ATOM 743 C CA . ASP A 1 90 ? 12.912 0.480 13.928 1.00 51.00 90 ASP A CA 1
ATOM 744 C C . ASP A 1 90 ? 14.135 0.765 13.028 1.00 51.00 90 ASP A C 1
ATOM 746 O O . ASP A 1 90 ? 14.271 0.171 11.955 1.00 51.00 90 ASP A O 1
ATOM 750 N N . GLY A 1 91 ? 15.054 1.621 13.504 1.00 51.91 91 GLY A N 1
ATOM 751 C CA . GLY A 1 91 ? 16.400 1.863 12.953 1.00 51.91 91 GLY A CA 1
ATOM 752 C C . GLY A 1 91 ? 16.917 3.288 13.222 1.00 51.91 91 GLY A C 1
ATOM 753 O O . GLY A 1 91 ? 16.126 4.225 13.312 1.00 51.91 91 GLY A O 1
ATOM 754 N N . ASP A 1 92 ? 18.237 3.483 13.336 1.00 41.75 92 ASP A N 1
ATOM 755 C CA . ASP A 1 92 ? 18.817 4.837 13.313 1.00 41.75 92 ASP A CA 1
ATOM 756 C C . ASP A 1 92 ? 18.510 5.479 11.951 1.00 41.75 92 ASP A C 1
ATOM 758 O O . ASP A 1 92 ? 18.572 4.820 10.914 1.00 41.75 92 ASP A O 1
ATOM 762 N N . ASP A 1 93 ? 18.068 6.738 11.961 1.00 47.53 93 ASP A N 1
ATOM 763 C CA . ASP A 1 93 ? 17.400 7.411 10.838 1.00 47.53 93 ASP A CA 1
ATOM 764 C C . ASP A 1 93 ? 16.066 6.800 10.387 1.00 47.53 93 ASP A C 1
ATOM 766 O O . ASP A 1 93 ? 15.525 7.239 9.378 1.00 47.53 93 ASP A O 1
ATOM 770 N N . LEU A 1 94 ? 15.449 5.870 11.115 1.00 54.12 94 LEU A N 1
ATOM 771 C CA . LEU A 1 94 ? 14.134 5.308 10.799 1.00 54.12 94 LEU A CA 1
ATOM 772 C C . LEU A 1 94 ? 13.212 5.448 12.001 1.00 54.12 94 LEU A C 1
ATOM 774 O O . LEU A 1 94 ? 13.206 4.649 12.928 1.00 54.12 94 LEU A O 1
ATOM 778 N N . PRO A 1 95 ? 12.366 6.480 11.946 1.00 45.12 95 PRO A N 1
ATOM 779 C CA . PRO A 1 95 ? 10.968 6.149 12.119 1.00 45.12 95 PRO A CA 1
ATOM 780 C C . PRO A 1 95 ? 10.113 6.875 11.089 1.00 45.12 95 PRO A C 1
ATOM 782 O O . PRO A 1 95 ? 10.264 8.068 10.808 1.00 45.12 95 PRO A O 1
ATOM 785 N N . CYS A 1 96 ? 9.132 6.157 10.566 1.00 54.66 96 CYS A N 1
ATOM 786 C CA . CYS A 1 96 ? 7.895 6.821 10.220 1.00 54.66 96 CYS A CA 1
ATOM 787 C C . CYS A 1 96 ? 7.162 7.112 11.536 1.00 54.66 96 CYS A C 1
ATOM 789 O O . CYS A 1 96 ? 6.279 6.363 11.945 1.00 54.66 96 CYS A O 1
ATOM 791 N N . ILE A 1 97 ? 7.589 8.159 12.253 1.00 50.75 97 ILE A N 1
ATOM 792 C CA . ILE A 1 97 ? 6.894 8.600 13.464 1.00 50.75 97 ILE A CA 1
ATOM 793 C C . ILE A 1 97 ? 5.509 9.051 12.995 1.00 50.75 97 ILE A C 1
ATOM 795 O O . ILE A 1 97 ? 5.387 10.109 12.374 1.00 50.75 97 ILE A O 1
ATOM 799 N N . ASN A 1 98 ? 4.478 8.252 13.286 1.00 55.47 98 ASN A N 1
ATOM 800 C CA . ASN A 1 98 ? 3.108 8.385 12.774 1.00 55.47 98 ASN A CA 1
ATOM 801 C C . ASN A 1 98 ? 2.874 7.889 11.334 1.00 55.47 98 ASN A C 1
ATOM 803 O O . ASN A 1 98 ? 2.142 8.541 10.582 1.00 55.47 98 ASN A O 1
ATOM 807 N N . CYS A 1 99 ? 3.426 6.735 10.953 1.00 72.06 99 CYS A N 1
ATOM 808 C CA . CYS A 1 99 ? 2.755 5.921 9.937 1.00 72.06 99 CYS A CA 1
ATOM 809 C C . CYS A 1 99 ? 1.355 5.601 10.457 1.00 72.06 99 CYS A C 1
ATOM 811 O O . CYS A 1 99 ? 1.175 5.249 11.622 1.00 72.06 99 CYS A O 1
ATOM 813 N N . ARG A 1 100 ? 0.362 5.971 9.658 1.00 82.25 100 ARG A N 1
ATOM 814 C CA . ARG A 1 100 ? -1.033 5.963 10.066 1.00 82.25 100 ARG A CA 1
ATOM 815 C C . ARG A 1 100 ? -1.822 5.250 9.010 1.00 82.25 100 ARG A C 1
ATOM 817 O O . ARG A 1 100 ? -1.672 5.548 7.825 1.00 82.25 100 ARG A O 1
ATOM 824 N N . PHE A 1 101 ? -2.771 4.472 9.499 1.00 90.75 101 PHE A N 1
ATOM 825 C CA . PHE A 1 101 ? -3.702 3.707 8.699 1.00 90.75 101 PHE A CA 1
ATOM 826 C C . PHE A 1 101 ? -2.963 2.643 7.910 1.00 90.75 101 PHE A C 1
ATOM 828 O O . PHE A 1 101 ? -3.025 2.572 6.685 1.00 90.75 101 PHE A O 1
ATOM 835 N N . ASP A 1 102 ? -2.273 1.794 8.648 1.00 93.12 102 ASP A N 1
ATOM 836 C CA . ASP A 1 102 ? -1.636 0.611 8.117 1.00 93.12 102 ASP A CA 1
ATOM 837 C C . ASP A 1 102 ? -1.796 -0.557 9.087 1.00 93.12 102 ASP A C 1
ATOM 839 O O . ASP A 1 102 ? -2.087 -0.384 10.274 1.00 93.12 102 ASP A O 1
ATOM 843 N N . VAL A 1 103 ? -1.761 -1.763 8.527 1.00 95.88 103 VAL A N 1
ATOM 844 C CA . VAL A 1 103 ? -2.103 -2.998 9.230 1.00 95.88 103 VAL A CA 1
ATOM 845 C C . VAL A 1 103 ? -1.068 -4.054 8.894 1.00 95.88 103 VAL A C 1
ATOM 847 O O . VAL A 1 103 ? -0.893 -4.412 7.727 1.00 95.88 103 VAL A O 1
ATOM 850 N N . GLU A 1 104 ? -0.419 -4.583 9.927 1.00 96.00 104 GLU A N 1
ATOM 851 C CA . GLU A 1 104 ? 0.435 -5.760 9.832 1.00 96.00 104 GLU A CA 1
ATOM 852 C C . GLU A 1 104 ? -0.390 -7.015 10.117 1.00 96.00 104 GLU A C 1
ATOM 854 O O . GLU A 1 104 ? -1.077 -7.119 11.138 1.00 96.00 104 GLU A O 1
ATOM 859 N N . LEU A 1 105 ? -0.297 -7.994 9.226 1.00 96.75 105 LEU A N 1
ATOM 860 C CA . LEU A 1 105 ? -0.951 -9.286 9.349 1.00 96.75 105 LEU A CA 1
ATOM 861 C C . LEU A 1 105 ? 0.037 -10.354 9.815 1.00 96.75 105 LEU A C 1
ATOM 863 O O . LEU A 1 105 ? 1.217 -10.361 9.456 1.00 96.75 105 LEU A O 1
ATOM 867 N N . ILE A 1 106 ? -0.474 -11.297 10.602 1.00 94.06 106 ILE A N 1
ATOM 868 C CA . ILE A 1 106 ? 0.248 -12.518 10.948 1.00 94.06 106 ILE A CA 1
ATOM 869 C C . ILE A 1 106 ? 0.223 -13.424 9.718 1.00 94.06 106 ILE A C 1
ATOM 871 O O . ILE A 1 106 ? -0.835 -13.931 9.339 1.00 94.06 106 ILE A O 1
ATOM 875 N N . THR A 1 107 ? 1.395 -13.634 9.129 1.00 90.50 107 THR A N 1
ATOM 876 C CA . THR A 1 107 ? 1.603 -14.517 7.978 1.00 90.50 107 THR A CA 1
ATOM 877 C C . THR A 1 107 ? 2.212 -15.838 8.430 1.00 90.50 107 THR A C 1
ATOM 879 O O . THR A 1 107 ? 3.013 -15.878 9.365 1.00 90.50 107 THR A O 1
ATOM 882 N N . GLN A 1 108 ? 1.801 -16.932 7.795 1.00 83.50 108 GLN A N 1
ATOM 883 C CA . GLN A 1 108 ? 2.385 -18.261 8.005 1.00 83.50 108 GLN A CA 1
ATOM 884 C C . GLN A 1 108 ? 3.335 -18.654 6.870 1.00 83.50 108 GLN A C 1
ATOM 886 O O . GLN A 1 108 ? 4.208 -19.487 7.088 1.00 83.50 108 GLN A O 1
ATOM 891 N N . ASN A 1 109 ? 3.192 -18.034 5.691 1.00 81.94 109 ASN A N 1
ATOM 892 C CA . ASN A 1 109 ? 3.984 -18.310 4.491 1.00 81.94 109 ASN A CA 1
ATOM 893 C C . ASN A 1 109 ? 4.339 -17.014 3.736 1.00 81.94 109 ASN A C 1
ATOM 895 O O . ASN A 1 109 ? 3.705 -15.976 3.926 1.00 81.94 109 ASN A O 1
ATOM 899 N N . THR A 1 110 ? 5.317 -17.092 2.829 1.00 78.88 110 THR A N 1
ATOM 900 C CA . THR A 1 110 ? 5.823 -15.954 2.033 1.00 78.88 110 THR A CA 1
ATOM 901 C C . THR A 1 110 ? 4.840 -15.427 0.984 1.00 78.88 110 THR A C 1
ATOM 903 O O . THR A 1 110 ? 5.010 -14.315 0.500 1.00 78.88 110 THR A O 1
ATOM 906 N N . ASP A 1 111 ? 3.798 -16.188 0.644 1.00 82.25 111 ASP A N 1
ATOM 907 C CA . ASP A 1 111 ? 2.815 -15.799 -0.380 1.00 82.25 111 ASP A CA 1
ATOM 908 C C . ASP A 1 111 ? 1.597 -15.059 0.201 1.00 82.25 111 ASP A C 1
ATOM 910 O O . ASP A 1 111 ? 0.722 -14.601 -0.538 1.00 82.25 111 ASP A O 1
ATOM 914 N N . GLU A 1 112 ? 1.509 -14.950 1.530 1.00 92.50 112 GLU A N 1
ATOM 915 C CA . GLU A 1 112 ? 0.386 -14.312 2.211 1.00 92.50 112 GLU A CA 1
ATOM 916 C C . GLU A 1 112 ? 0.585 -12.800 2.351 1.00 92.50 112 GLU A C 1
ATOM 918 O O . GLU A 1 112 ? 1.681 -12.310 2.631 1.00 92.50 112 GLU A O 1
ATOM 923 N N . LEU A 1 113 ? -0.518 -12.058 2.216 1.00 95.56 113 LEU A N 1
ATOM 924 C CA . LEU A 1 113 ? -0.558 -10.623 2.477 1.00 95.56 113 LEU A CA 1
ATOM 925 C C . LEU A 1 113 ? -0.053 -10.329 3.897 1.00 95.56 113 LEU A C 1
ATOM 927 O O . LEU A 1 113 ? -0.593 -10.854 4.869 1.00 95.56 113 LEU A O 1
ATOM 931 N N . LYS A 1 114 ? 0.958 -9.467 4.007 1.00 96.44 114 LYS A N 1
ATOM 932 C CA . LYS A 1 114 ? 1.627 -9.104 5.261 1.00 96.44 114 LYS A CA 1
ATOM 933 C C . LYS A 1 114 ? 1.315 -7.680 5.699 1.00 96.44 114 LYS A C 1
ATOM 935 O O . LYS A 1 114 ? 1.126 -7.446 6.886 1.00 96.44 114 LYS A O 1
ATOM 940 N N . PHE A 1 115 ? 1.237 -6.741 4.761 1.00 97.00 115 PHE A N 1
ATOM 941 C CA . PHE A 1 115 ? 1.020 -5.327 5.049 1.00 97.00 115 PHE A CA 1
ATOM 942 C C . PHE A 1 115 ? -0.105 -4.757 4.193 1.00 97.00 115 PHE A C 1
ATOM 944 O O . PHE A 1 115 ? -0.127 -4.950 2.977 1.00 97.00 115 PHE A O 1
ATOM 951 N N . ILE A 1 116 ? -1.005 -4.005 4.821 1.00 97.31 116 ILE A N 1
ATOM 952 C CA . ILE A 1 116 ? -2.006 -3.188 4.132 1.00 97.31 116 ILE A CA 1
ATOM 953 C C . ILE A 1 116 ? -1.754 -1.728 4.489 1.00 97.31 116 ILE A C 1
ATOM 955 O O . ILE A 1 116 ? -1.809 -1.375 5.660 1.00 97.31 116 ILE A O 1
ATOM 959 N N . GLU A 1 117 ? -1.514 -0.893 3.485 1.00 95.44 117 GLU A N 1
ATOM 960 C CA . GLU A 1 117 ? -1.286 0.544 3.610 1.00 95.44 117 GLU A CA 1
ATOM 961 C C . GLU A 1 117 ? -2.476 1.312 3.029 1.00 95.44 117 GLU A C 1
ATOM 963 O O . GLU A 1 117 ? -2.758 1.228 1.829 1.00 95.44 117 GLU A O 1
ATOM 968 N N . TYR A 1 118 ? -3.161 2.103 3.850 1.00 95.25 118 TYR A N 1
ATOM 969 C CA . TYR A 1 118 ? -4.333 2.861 3.424 1.00 95.25 118 TYR A CA 1
ATOM 970 C C . TYR A 1 118 ? -3.964 4.295 3.053 1.00 95.25 118 TYR A C 1
ATOM 972 O O . TYR A 1 118 ? -3.466 5.068 3.869 1.00 95.25 118 TYR A O 1
ATOM 980 N N . LYS A 1 119 ? -4.275 4.704 1.817 1.00 91.88 119 LYS A N 1
ATOM 981 C CA . LYS A 1 119 ? -4.025 6.068 1.329 1.00 91.88 119 LYS A CA 1
ATOM 982 C C . LYS A 1 119 ? -5.322 6.754 0.920 1.00 91.88 119 LYS A C 1
ATOM 984 O O . LYS A 1 119 ? -6.099 6.237 0.126 1.00 91.88 119 LYS A O 1
ATOM 989 N N . SER A 1 120 ? -5.536 7.969 1.419 1.00 86.00 120 SER A N 1
ATOM 990 C CA . SER A 1 120 ? -6.747 8.751 1.138 1.00 86.00 120 SER A CA 1
ATOM 991 C C . SER A 1 120 ? -6.424 10.178 0.678 1.00 86.00 120 SER A C 1
ATOM 993 O O . SER A 1 120 ? -6.978 11.172 1.153 1.00 86.00 120 SER A O 1
ATOM 995 N N . TYR A 1 121 ? -5.507 10.298 -0.279 1.00 82.00 121 TYR A N 1
ATOM 996 C CA . TYR A 1 121 ? -5.171 11.553 -0.958 1.00 82.00 121 TYR A CA 1
ATOM 997 C C . TYR A 1 121 ? -5.355 11.424 -2.478 1.00 82.00 121 TYR A C 1
ATOM 999 O O . TYR A 1 121 ? -5.568 10.332 -2.995 1.00 82.00 121 TYR A O 1
ATOM 1007 N N . LYS A 1 122 ? -5.272 12.549 -3.198 1.00 84.94 122 LYS A N 1
ATOM 1008 C CA . LYS A 1 122 ? -5.575 12.653 -4.639 1.00 84.94 122 LYS A CA 1
ATOM 1009 C C . LYS A 1 122 ? -4.377 12.427 -5.576 1.00 84.94 122 LYS A C 1
ATOM 1011 O O . LYS A 1 122 ? -4.516 12.615 -6.775 1.00 84.94 122 LYS A O 1
ATOM 1016 N N . ASN A 1 123 ? -3.189 12.113 -5.054 1.00 83.00 123 ASN A N 1
ATOM 1017 C CA . ASN A 1 123 ? -1.991 11.913 -5.876 1.00 83.00 123 ASN A CA 1
ATOM 1018 C C . ASN A 1 123 ? -1.039 10.872 -5.258 1.00 83.00 123 ASN A C 1
ATOM 1020 O O . ASN A 1 123 ? -0.475 11.123 -4.194 1.00 83.00 123 ASN A O 1
ATOM 1024 N N . ALA A 1 124 ? -0.843 9.740 -5.944 1.00 84.25 124 ALA A N 1
ATOM 1025 C CA . ALA A 1 124 ? 0.056 8.649 -5.547 1.00 84.25 124 ALA A CA 1
ATOM 1026 C C . ALA A 1 124 ? 1.555 8.944 -5.713 1.00 84.25 124 ALA A C 1
ATOM 1028 O O . ALA A 1 124 ? 2.370 8.194 -5.193 1.00 84.25 124 ALA A O 1
ATOM 1029 N N . GLU A 1 125 ? 1.943 10.051 -6.343 1.00 84.50 125 GLU A N 1
ATOM 1030 C CA . GLU A 1 125 ? 3.345 10.494 -6.349 1.00 84.50 125 GLU A CA 1
ATOM 1031 C C . GLU A 1 125 ? 3.825 10.901 -4.941 1.00 84.50 125 GLU A C 1
ATOM 1033 O O . GLU A 1 125 ? 5.008 10.821 -4.634 1.00 84.50 125 GLU A O 1
ATOM 1038 N N . ASN A 1 126 ? 2.901 11.265 -4.042 1.00 79.56 126 ASN A N 1
ATOM 1039 C CA . ASN A 1 126 ? 3.200 11.683 -2.666 1.00 79.56 126 ASN A CA 1
ATOM 1040 C C . ASN A 1 126 ? 3.383 10.508 -1.688 1.00 79.56 126 ASN A C 1
ATOM 1042 O O . ASN A 1 126 ? 3.210 10.661 -0.473 1.00 79.56 126 ASN A O 1
ATOM 1046 N N . ILE A 1 127 ? 3.669 9.305 -2.188 1.00 86.31 127 ILE A N 1
ATOM 1047 C CA . ILE A 1 127 ? 4.011 8.178 -1.323 1.00 86.31 127 ILE A CA 1
ATOM 1048 C C . ILE A 1 127 ? 5.306 8.506 -0.587 1.00 86.31 127 ILE A C 1
ATOM 1050 O O . ILE A 1 127 ? 6.294 8.948 -1.169 1.00 86.31 127 ILE A O 1
ATOM 1054 N N . SER A 1 128 ? 5.305 8.280 0.726 1.00 87.50 128 SER A N 1
ATOM 1055 C CA . SER A 1 128 ? 6.515 8.430 1.524 1.00 87.50 128 SER A CA 1
ATOM 1056 C C . SER A 1 128 ? 7.541 7.403 1.061 1.00 87.50 128 SER A C 1
ATOM 1058 O O . SER A 1 128 ? 7.376 6.208 1.314 1.00 87.50 128 SER A O 1
ATOM 1060 N N . LYS A 1 129 ? 8.615 7.878 0.415 1.00 90.19 129 LYS A N 1
ATOM 1061 C CA . LYS A 1 129 ? 9.727 7.027 -0.020 1.00 90.19 129 LYS A CA 1
ATOM 1062 C C . LYS A 1 129 ? 10.221 6.148 1.116 1.00 90.19 129 LYS A C 1
ATOM 1064 O O . LYS A 1 129 ? 10.279 4.935 0.990 1.00 90.19 129 LYS A O 1
ATOM 1069 N N . LYS A 1 130 ? 10.485 6.770 2.259 1.00 87.19 130 LYS A N 1
ATOM 1070 C CA . LYS A 1 130 ? 11.005 6.105 3.452 1.00 87.19 130 LYS A CA 1
ATOM 1071 C C . LYS A 1 130 ? 10.086 4.981 3.948 1.00 87.19 130 LYS A C 1
ATOM 1073 O O . LYS A 1 130 ? 10.558 3.890 4.238 1.00 87.19 130 LYS A O 1
ATOM 1078 N N . GLN A 1 131 ? 8.774 5.229 3.992 1.00 87.69 131 GLN A N 1
ATOM 1079 C CA . GLN A 1 131 ? 7.785 4.215 4.374 1.00 87.69 131 GLN A CA 1
ATOM 1080 C C . GLN A 1 131 ? 7.743 3.066 3.357 1.00 87.69 131 GLN A C 1
ATOM 1082 O O . GLN A 1 131 ? 7.743 1.902 3.744 1.00 87.69 131 GLN A O 1
ATOM 1087 N N . PHE A 1 132 ? 7.746 3.385 2.061 1.00 92.94 132 PHE A N 1
ATOM 1088 C CA . PHE A 1 132 ? 7.732 2.375 1.008 1.00 92.94 132 PHE A CA 1
ATOM 1089 C C . PHE A 1 132 ? 8.967 1.468 1.071 1.00 92.94 132 PHE A C 1
ATOM 1091 O O . PHE A 1 132 ? 8.825 0.249 1.071 1.00 92.94 132 PHE A O 1
ATOM 1098 N N . LEU A 1 133 ? 10.168 2.044 1.205 1.00 93.12 133 LEU A N 1
ATOM 1099 C CA . LEU A 1 133 ? 11.413 1.277 1.325 1.00 93.12 133 LEU A CA 1
ATOM 1100 C C . LEU A 1 133 ? 11.395 0.340 2.541 1.00 93.12 133 LEU A C 1
ATOM 1102 O O . LEU A 1 133 ? 11.839 -0.799 2.435 1.00 93.12 133 LEU A O 1
ATOM 1106 N N . ASN A 1 134 ? 10.811 0.772 3.661 1.00 90.81 134 ASN A N 1
ATOM 1107 C CA . ASN A 1 134 ? 10.645 -0.074 4.843 1.00 90.81 134 ASN A CA 1
ATOM 1108 C C . ASN A 1 134 ? 9.720 -1.274 4.609 1.00 90.81 134 ASN A C 1
ATOM 1110 O O . ASN A 1 134 ? 9.996 -2.361 5.115 1.00 90.81 134 ASN A O 1
ATOM 1114 N N . TYR A 1 135 ? 8.635 -1.101 3.848 1.00 94.06 135 TYR A N 1
ATOM 1115 C CA . TYR A 1 135 ? 7.803 -2.234 3.444 1.00 94.06 135 TYR A CA 1
ATOM 1116 C C . TYR A 1 135 ? 8.574 -3.185 2.532 1.00 94.06 135 TYR A C 1
ATOM 1118 O O . TYR A 1 135 ? 8.598 -4.385 2.791 1.00 94.06 135 TYR A O 1
ATOM 1126 N N . ILE A 1 136 ? 9.247 -2.649 1.511 1.00 95.69 136 ILE A N 1
ATOM 1127 C CA . ILE A 1 136 ? 10.033 -3.434 0.551 1.00 95.69 136 ILE A CA 1
ATOM 1128 C C . ILE A 1 136 ? 11.132 -4.249 1.242 1.00 95.69 136 ILE A C 1
ATOM 1130 O O . ILE A 1 136 ? 11.301 -5.426 0.930 1.00 95.69 136 ILE A O 1
ATOM 1134 N N . ALA A 1 137 ? 11.820 -3.676 2.230 1.00 94.00 137 ALA A N 1
ATOM 1135 C CA . ALA A 1 137 ? 12.853 -4.368 3.000 1.00 94.00 137 ALA A CA 1
ATOM 1136 C C . ALA A 1 137 ? 12.314 -5.514 3.883 1.00 94.00 137 ALA A C 1
ATOM 1138 O O . ALA A 1 137 ? 13.088 -6.351 4.342 1.00 94.00 137 ALA A O 1
ATOM 1139 N N . LYS A 1 138 ? 10.999 -5.562 4.149 1.00 92.31 138 LYS A N 1
ATOM 1140 C CA . LYS A 1 1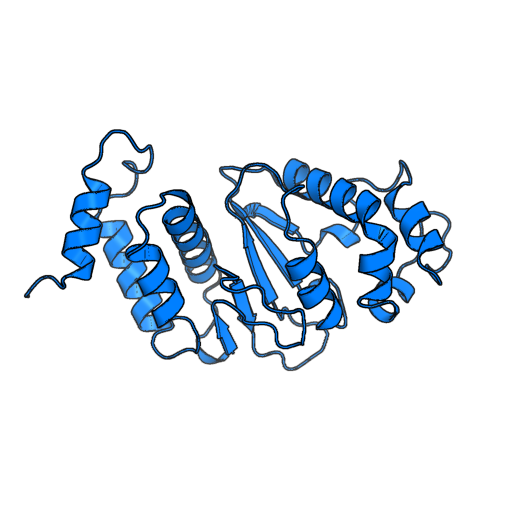38 ? 10.357 -6.524 5.066 1.00 92.31 138 LYS A CA 1
ATOM 1141 C C . LYS A 1 138 ? 9.498 -7.591 4.367 1.00 92.31 138 LYS A C 1
ATOM 1143 O O . LYS A 1 138 ? 8.806 -8.337 5.071 1.00 92.31 138 LYS A O 1
ATOM 1148 N N . ILE A 1 139 ? 9.505 -7.665 3.035 1.00 94.19 139 ILE A N 1
ATOM 1149 C CA . ILE A 1 139 ? 8.723 -8.630 2.237 1.00 94.19 139 ILE A CA 1
ATOM 1150 C C . ILE A 1 139 ? 9.619 -9.465 1.314 1.00 94.19 139 ILE A C 1
ATOM 1152 O O . ILE A 1 139 ? 10.664 -9.004 0.881 1.00 94.19 139 ILE A O 1
ATOM 1156 N N . ASP A 1 140 ? 9.187 -10.671 0.969 1.00 93.62 140 ASP A N 1
ATOM 1157 C CA . ASP A 1 140 ? 9.859 -11.596 0.047 1.00 93.62 140 ASP A CA 1
ATOM 1158 C C . ASP A 1 140 ? 9.240 -11.588 -1.365 1.00 93.62 140 ASP A C 1
ATOM 1160 O O . ASP A 1 140 ? 9.908 -11.942 -2.348 1.00 93.62 140 ASP A O 1
ATOM 1164 N N . ASP A 1 141 ? 7.968 -11.180 -1.454 1.00 93.44 141 ASP A N 1
ATOM 1165 C CA . ASP A 1 141 ? 7.182 -10.989 -2.679 1.00 93.44 141 ASP A CA 1
ATOM 1166 C C . ASP A 1 141 ? 6.336 -9.703 -2.570 1.00 93.44 141 ASP A C 1
ATOM 1168 O O . ASP A 1 141 ? 5.808 -9.371 -1.507 1.00 93.44 141 ASP A O 1
ATOM 1172 N N . ILE A 1 142 ? 6.169 -8.976 -3.679 1.00 93.38 142 ILE A N 1
ATOM 1173 C CA . ILE A 1 142 ? 5.419 -7.713 -3.730 1.00 93.38 142 ILE A CA 1
ATOM 1174 C C . ILE A 1 142 ? 3.943 -7.907 -3.352 1.00 93.38 142 ILE A C 1
ATOM 1176 O O . ILE A 1 142 ? 3.315 -6.985 -2.837 1.00 93.38 142 ILE A O 1
ATOM 1180 N N . LYS A 1 143 ? 3.394 -9.115 -3.544 1.00 93.38 143 LYS A N 1
ATOM 1181 C CA . LYS A 1 143 ? 2.027 -9.492 -3.146 1.00 93.38 143 LYS A CA 1
ATOM 1182 C C . LYS A 1 143 ? 1.804 -9.455 -1.636 1.00 93.38 14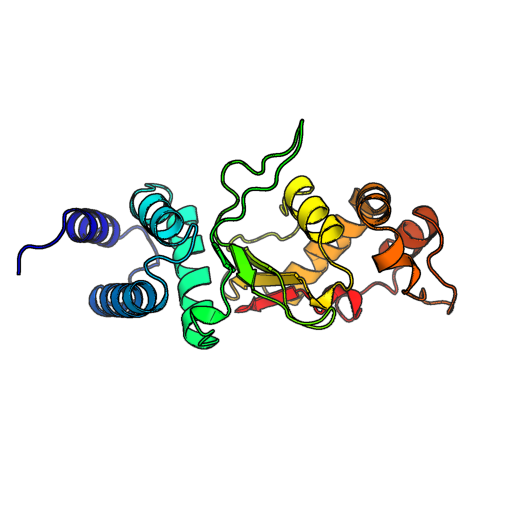3 LYS A C 1
ATOM 1184 O O . LYS A 1 143 ? 0.658 -9.398 -1.195 1.00 93.38 143 LYS A O 1
ATOM 1189 N N . GLN A 1 144 ? 2.875 -9.484 -0.844 1.00 96.44 144 GLN A N 1
ATOM 1190 C CA . GLN A 1 144 ? 2.780 -9.354 0.607 1.00 96.44 144 GLN A CA 1
ATOM 1191 C C . GLN A 1 144 ? 2.486 -7.918 1.054 1.00 96.44 144 GLN A C 1
ATOM 1193 O O . GLN A 1 144 ? 2.176 -7.695 2.222 1.00 96.44 144 GLN A O 1
ATOM 1198 N N . LEU A 1 145 ? 2.566 -6.944 0.152 1.00 97.00 145 LEU A N 1
ATOM 1199 C CA . LEU A 1 145 ? 2.178 -5.563 0.388 1.00 97.00 145 LEU A CA 1
ATOM 1200 C C . LEU A 1 145 ? 0.884 -5.272 -0.369 1.00 97.00 145 LEU A C 1
ATOM 1202 O O . LEU A 1 145 ? 0.658 -5.787 -1.460 1.00 97.00 145 LEU A O 1
ATOM 1206 N N . GLN A 1 146 ? 0.036 -4.416 0.187 1.00 97.62 146 GLN A N 1
ATOM 1207 C CA . GLN A 1 146 ? -1.103 -3.876 -0.533 1.00 97.62 146 GLN A CA 1
ATOM 1208 C C . GLN A 1 146 ? -1.291 -2.397 -0.213 1.00 97.62 146 GLN A C 1
ATOM 1210 O O . GLN A 1 146 ? -1.570 -2.039 0.925 1.00 97.62 146 GLN A O 1
ATOM 1215 N N . TYR A 1 147 ? -1.209 -1.543 -1.231 1.00 96.94 147 TYR A N 1
ATOM 1216 C CA . TYR A 1 147 ? -1.654 -0.155 -1.136 1.00 96.94 147 TYR A CA 1
ATOM 1217 C C . TYR A 1 147 ? -3.134 -0.080 -1.504 1.00 96.94 147 TYR A C 1
ATOM 1219 O O . TYR A 1 147 ? -3.526 -0.461 -2.608 1.00 96.94 147 TYR A O 1
ATOM 1227 N N . VAL A 1 148 ? -3.958 0.426 -0.592 1.00 97.44 148 VAL A N 1
ATOM 1228 C CA . VAL A 1 148 ? -5.404 0.574 -0.776 1.00 97.44 148 VAL A CA 1
ATOM 1229 C C . VAL A 1 148 ? -5.741 2.057 -0.818 1.00 97.44 148 VAL A C 1
ATOM 1231 O O . VAL A 1 148 ? -5.816 2.730 0.212 1.00 97.44 148 VAL A O 1
ATOM 1234 N N . PHE A 1 149 ? -5.947 2.579 -2.021 1.00 96.06 149 PHE A N 1
ATOM 1235 C CA . PHE A 1 149 ? -6.323 3.972 -2.238 1.00 96.06 149 PHE A CA 1
ATOM 1236 C C . PHE A 1 149 ? -7.834 4.173 -2.098 1.00 96.06 149 PHE A C 1
ATOM 1238 O O . PHE A 1 149 ? -8.619 3.306 -2.470 1.00 96.06 149 PHE A O 1
ATOM 1245 N N . ASN A 1 150 ? -8.260 5.326 -1.590 1.00 93.88 150 ASN A N 1
ATOM 1246 C CA . ASN A 1 150 ? -9.677 5.685 -1.548 1.00 93.88 150 ASN A CA 1
ATOM 1247 C C . ASN A 1 150 ? -10.204 5.944 -2.966 1.00 93.88 150 ASN A C 1
ATOM 1249 O O . ASN A 1 150 ? -9.829 6.938 -3.601 1.00 93.88 150 ASN A O 1
ATOM 1253 N N . LYS A 1 151 ? -11.113 5.087 -3.444 1.00 93.00 151 LYS A N 1
ATOM 1254 C CA . LYS A 1 151 ? -11.638 5.133 -4.819 1.00 93.00 151 LYS A CA 1
ATOM 1255 C C . LYS A 1 151 ? -12.377 6.426 -5.157 1.00 93.00 151 LYS A C 1
ATOM 1257 O O . LYS A 1 151 ? -12.484 6.786 -6.323 1.00 93.00 151 LYS A O 1
ATOM 1262 N N . ASN A 1 152 ? -12.883 7.137 -4.148 1.00 90.62 152 ASN A N 1
ATOM 1263 C CA . ASN A 1 152 ? -13.578 8.412 -4.344 1.00 90.62 152 ASN A CA 1
ATOM 1264 C C . ASN A 1 152 ? -12.608 9.586 -4.562 1.00 90.62 152 ASN A C 1
ATOM 1266 O O . ASN A 1 152 ? -13.047 10.697 -4.854 1.00 90.62 152 ASN A O 1
ATOM 1270 N N . LYS A 1 153 ? -11.301 9.370 -4.365 1.00 90.50 153 LYS A N 1
ATOM 1271 C CA . LYS A 1 153 ? -10.263 10.406 -4.470 1.00 90.50 153 LYS A CA 1
ATOM 1272 C C . LYS A 1 153 ? -9.247 10.142 -5.562 1.00 90.50 153 LYS A C 1
ATOM 1274 O O . LYS A 1 153 ? -8.669 11.103 -6.062 1.00 90.50 153 LYS A O 1
ATOM 1279 N N . LEU A 1 154 ? -8.995 8.872 -5.853 1.00 92.56 154 LEU A N 1
ATOM 1280 C CA . LEU A 1 154 ? -8.007 8.454 -6.828 1.00 92.56 154 LEU A CA 1
ATOM 1281 C C . LEU A 1 154 ? -8.485 7.173 -7.502 1.00 92.56 154 LEU A C 1
ATOM 1283 O O . LEU A 1 154 ? -8.767 6.181 -6.826 1.00 92.56 154 LEU A O 1
ATOM 1287 N N . SER A 1 155 ? -8.581 7.191 -8.828 1.00 95.38 155 SER A N 1
ATOM 1288 C CA . SER A 1 155 ? -8.868 5.982 -9.594 1.00 95.38 155 SER A CA 1
ATOM 1289 C C . SER A 1 155 ? -7.676 5.025 -9.574 1.00 95.38 155 SER A C 1
ATOM 1291 O O . SER A 1 155 ? -6.534 5.413 -9.316 1.00 95.38 155 SER A O 1
ATOM 1293 N N . LEU A 1 156 ? -7.929 3.753 -9.896 1.00 96.19 156 LEU A N 1
ATOM 1294 C CA . LEU A 1 156 ? -6.877 2.739 -9.922 1.00 96.19 156 LEU A CA 1
ATOM 1295 C C . LEU A 1 156 ? -5.774 3.097 -10.927 1.00 96.19 156 LEU A C 1
ATOM 1297 O O . LEU A 1 156 ? -4.594 2.961 -10.615 1.00 96.19 156 LEU A O 1
ATOM 1301 N N . ASN A 1 157 ? -6.147 3.600 -12.105 1.00 96.25 157 ASN A N 1
ATOM 1302 C CA . ASN A 1 157 ? -5.177 3.997 -13.124 1.00 96.25 157 ASN A CA 1
ATOM 1303 C C . ASN A 1 157 ? -4.344 5.202 -12.681 1.00 96.25 157 ASN A C 1
ATOM 1305 O O . ASN A 1 157 ? -3.133 5.200 -12.883 1.00 96.25 157 ASN A O 1
ATOM 1309 N N . GLU A 1 158 ? -4.948 6.204 -12.038 1.00 96.06 158 GLU A N 1
ATOM 1310 C CA . GLU A 1 158 ? -4.199 7.347 -11.498 1.00 96.06 158 GLU A CA 1
ATOM 1311 C C . GLU A 1 158 ? -3.239 6.917 -10.382 1.00 96.06 158 GLU A C 1
ATOM 1313 O O . GLU A 1 158 ? -2.087 7.348 -10.364 1.00 96.06 158 GLU A O 1
ATOM 1318 N N . ALA A 1 159 ? -3.671 6.017 -9.492 1.00 96.56 159 ALA A N 1
ATOM 1319 C CA . ALA A 1 159 ? -2.819 5.469 -8.440 1.00 96.56 159 ALA A CA 1
ATOM 1320 C C . ALA A 1 159 ? -1.608 4.718 -9.016 1.00 96.56 159 ALA A C 1
ATOM 1322 O O . ALA A 1 159 ? -0.469 4.953 -8.608 1.00 96.56 159 ALA A O 1
ATOM 1323 N N . LYS A 1 160 ? -1.843 3.852 -10.008 1.00 97.31 160 LYS A N 1
ATOM 1324 C CA . LYS A 1 160 ? -0.782 3.105 -10.690 1.00 97.31 160 LYS A CA 1
ATOM 1325 C C . LYS A 1 160 ? 0.159 4.015 -11.484 1.00 97.31 160 LYS A C 1
ATOM 1327 O O . LYS A 1 160 ? 1.364 3.795 -11.453 1.00 97.31 160 LYS A O 1
ATOM 1332 N N . ASN A 1 161 ? -0.352 5.061 -12.135 1.00 96.19 161 ASN A N 1
ATOM 1333 C CA . ASN A 1 161 ? 0.480 6.051 -12.828 1.00 96.19 161 ASN A CA 1
ATOM 1334 C C . ASN A 1 161 ? 1.375 6.838 -11.861 1.00 96.19 161 ASN A C 1
ATOM 1336 O O . ASN A 1 161 ? 2.558 7.022 -12.143 1.00 96.19 161 ASN A O 1
ATOM 1340 N N . GLY A 1 162 ? 0.850 7.247 -10.703 1.00 95.44 162 GLY A N 1
ATOM 1341 C CA . GLY A 1 162 ? 1.670 7.883 -9.671 1.00 95.44 162 GLY A CA 1
ATOM 1342 C C . GLY A 1 162 ? 2.754 6.941 -9.137 1.0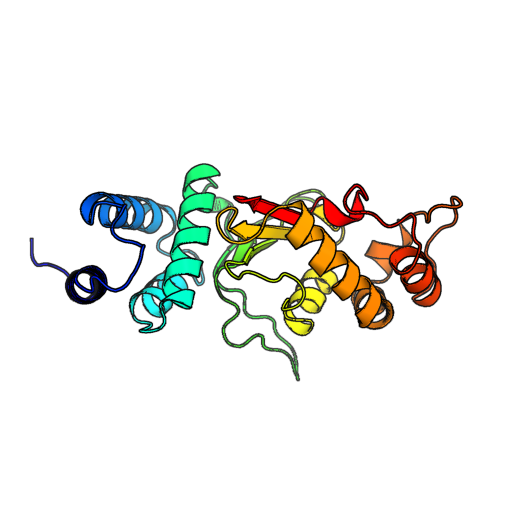0 95.44 162 GLY A C 1
ATOM 1343 O O . GLY A 1 162 ? 3.909 7.345 -9.021 1.00 95.44 162 GLY A O 1
ATOM 1344 N N . MET A 1 163 ? 2.425 5.661 -8.909 1.00 96.12 163 MET A N 1
ATOM 1345 C CA . MET A 1 163 ? 3.430 4.664 -8.517 1.00 96.12 163 MET A CA 1
ATOM 1346 C C . MET A 1 163 ? 4.472 4.425 -9.613 1.00 96.12 163 MET A C 1
ATOM 1348 O O . MET A 1 163 ? 5.650 4.273 -9.308 1.00 96.12 163 MET A O 1
ATOM 1352 N N . LYS A 1 164 ? 4.070 4.409 -10.888 1.00 96.50 164 LYS A N 1
ATOM 1353 C CA . LYS A 1 164 ? 5.003 4.285 -12.012 1.00 96.50 164 LYS A CA 1
ATOM 1354 C C . LYS A 1 164 ? 6.082 5.364 -11.942 1.00 96.50 164 LYS A C 1
ATOM 1356 O O . LYS A 1 164 ? 7.263 5.040 -12.013 1.00 96.50 164 LYS A O 1
ATOM 1361 N N . LYS A 1 165 ? 5.678 6.626 -11.779 1.00 95.94 165 LYS A N 1
ATOM 1362 C CA . LYS A 1 165 ? 6.617 7.746 -11.649 1.00 95.94 165 LYS A CA 1
ATOM 1363 C C . LYS A 1 165 ? 7.476 7.614 -10.391 1.00 95.94 165 LYS A C 1
ATOM 1365 O O . LYS A 1 165 ? 8.686 7.782 -10.464 1.00 95.94 165 LYS A O 1
ATOM 1370 N N . PHE A 1 166 ? 6.872 7.228 -9.268 1.00 95.81 166 PHE A N 1
ATOM 1371 C CA . PHE A 1 166 ? 7.601 6.979 -8.026 1.00 95.81 166 PHE A CA 1
ATOM 1372 C C . PHE A 1 166 ? 8.680 5.887 -8.184 1.00 95.81 166 PHE A C 1
ATOM 1374 O O . PHE A 1 166 ? 9.792 6.061 -7.687 1.00 95.81 166 PHE A O 1
ATOM 1381 N N . PHE A 1 167 ? 8.398 4.793 -8.899 1.00 96.44 167 PHE A N 1
ATOM 1382 C CA . PHE A 1 167 ? 9.393 3.760 -9.210 1.00 96.44 167 PHE A CA 1
ATOM 1383 C C . PHE A 1 167 ? 10.501 4.279 -10.109 1.00 96.44 167 PHE A C 1
ATOM 1385 O O . PHE A 1 167 ? 11.666 4.026 -9.825 1.00 96.44 167 PHE A O 1
ATOM 1392 N N . ASP A 1 168 ? 10.148 5.029 -11.148 1.00 95.94 168 ASP A N 1
ATOM 1393 C CA . ASP A 1 168 ? 11.123 5.602 -12.064 1.00 95.94 168 ASP A CA 1
ATOM 1394 C C . ASP A 1 168 ? 12.102 6.541 -11.335 1.00 95.94 168 ASP A C 1
ATOM 1396 O O . ASP A 1 168 ? 13.321 6.417 -11.468 1.00 95.94 168 ASP A O 1
ATOM 1400 N N . GLU A 1 169 ? 11.585 7.452 -10.512 1.00 96.06 169 GLU A N 1
ATOM 1401 C CA . GLU A 1 169 ? 12.382 8.456 -9.799 1.00 96.06 169 GLU A CA 1
ATOM 1402 C C . GLU A 1 169 ? 13.249 7.865 -8.678 1.00 96.06 169 GLU A C 1
ATOM 1404 O O . GLU A 1 169 ? 14.280 8.441 -8.339 1.00 96.06 169 GLU A O 1
ATOM 1409 N N . ASN A 1 170 ? 12.860 6.714 -8.120 1.00 96.81 170 ASN A N 1
ATOM 1410 C CA . ASN A 1 170 ? 13.496 6.112 -6.941 1.00 96.81 170 ASN A CA 1
ATOM 1411 C C . ASN A 1 170 ? 14.008 4.686 -7.200 1.00 96.81 170 ASN A C 1
ATOM 1413 O O . ASN A 1 170 ? 14.180 3.903 -6.263 1.00 96.81 170 ASN A O 1
ATOM 1417 N N . ALA A 1 171 ? 14.229 4.328 -8.469 1.00 97.75 171 ALA A N 1
ATOM 1418 C CA . ALA A 1 171 ? 14.537 2.963 -8.892 1.00 97.75 171 ALA A CA 1
ATOM 1419 C C . ALA A 1 171 ? 15.736 2.366 -8.144 1.00 97.75 171 ALA A C 1
ATOM 1421 O O . ALA A 1 171 ? 15.700 1.203 -7.743 1.00 97.75 171 ALA A O 1
ATOM 1422 N N . LYS A 1 172 ? 16.784 3.171 -7.928 1.00 98.38 172 LYS A N 1
ATOM 1423 C CA . LYS A 1 172 ? 17.996 2.724 -7.244 1.00 98.38 172 LYS A CA 1
ATOM 1424 C C . LYS A 1 172 ? 17.706 2.325 -5.803 1.00 98.38 172 LYS A C 1
ATOM 1426 O O . LYS A 1 172 ? 17.957 1.182 -5.436 1.00 98.38 172 LYS A O 1
ATOM 1431 N N . GLU A 1 173 ? 17.144 3.231 -5.012 1.00 97.75 173 GLU A N 1
ATOM 1432 C CA . GLU A 1 173 ? 16.877 2.974 -3.598 1.00 97.75 173 GLU A CA 1
ATOM 1433 C C . GLU A 1 173 ? 15.841 1.867 -3.398 1.00 97.75 173 GLU A C 1
ATOM 1435 O O . GLU A 1 173 ? 15.973 1.072 -2.473 1.00 97.75 173 GLU A O 1
ATOM 1440 N N . ILE A 1 174 ? 14.834 1.773 -4.275 1.00 97.50 174 ILE A N 1
ATOM 1441 C CA . ILE A 1 174 ? 13.845 0.688 -4.238 1.00 97.50 174 ILE A CA 1
ATOM 1442 C C . ILE A 1 174 ? 14.516 -0.661 -4.487 1.00 97.50 174 ILE A C 1
ATOM 1444 O O . ILE A 1 174 ? 14.305 -1.595 -3.714 1.00 97.50 174 ILE A O 1
ATOM 1448 N N . PHE A 1 175 ? 15.341 -0.758 -5.532 1.00 98.25 175 PHE A N 1
ATOM 1449 C CA . PHE A 1 175 ? 16.061 -1.988 -5.838 1.00 98.25 175 PHE A CA 1
ATOM 1450 C C . PHE A 1 175 ? 17.025 -2.368 -4.711 1.00 98.25 175 PHE A C 1
ATOM 1452 O O . PHE A 1 175 ? 17.079 -3.525 -4.309 1.00 98.25 175 PHE A O 1
ATOM 1459 N N . GLU A 1 176 ? 17.772 -1.404 -4.174 1.00 97.25 176 GLU A N 1
ATOM 1460 C CA . GLU A 1 176 ? 18.740 -1.639 -3.098 1.00 97.25 176 GLU A CA 1
ATOM 1461 C C . GLU A 1 176 ? 18.065 -2.011 -1.769 1.00 97.25 176 GLU A C 1
ATOM 1463 O O . GLU A 1 176 ? 18.620 -2.818 -1.025 1.00 97.25 176 GLU A O 1
ATOM 1468 N N . ALA A 1 177 ? 16.852 -1.515 -1.495 1.00 95.81 177 ALA A N 1
ATOM 1469 C CA . ALA A 1 177 ? 16.093 -1.887 -0.300 1.00 95.81 177 ALA A CA 1
ATOM 1470 C C . ALA A 1 177 ? 15.737 -3.381 -0.259 1.00 95.81 177 ALA A C 1
ATOM 1472 O O . ALA A 1 177 ? 15.644 -3.951 0.827 1.00 95.81 177 ALA A O 1
ATOM 1473 N N . ASN A 1 178 ? 15.550 -4.021 -1.419 1.00 96.56 178 ASN A N 1
ATOM 1474 C CA . ASN A 1 178 ? 15.387 -5.470 -1.502 1.00 96.56 178 ASN A CA 1
ATOM 1475 C C . ASN A 1 178 ? 15.700 -6.009 -2.902 1.00 96.56 178 ASN A C 1
ATOM 1477 O O . ASN A 1 178 ? 14.808 -6.304 -3.698 1.00 96.56 178 ASN A O 1
ATOM 1481 N N . SER A 1 179 ? 16.984 -6.186 -3.203 1.00 97.31 179 SER A N 1
ATOM 1482 C CA . SER A 1 179 ? 17.393 -6.642 -4.539 1.00 97.31 179 SER A CA 1
ATOM 1483 C C . SER A 1 179 ? 16.862 -8.041 -4.878 1.00 97.31 179 SER A C 1
ATOM 1485 O O . SER A 1 179 ? 16.511 -8.303 -6.027 1.00 97.31 179 SER A O 1
ATOM 1487 N N . ASN A 1 180 ? 16.720 -8.922 -3.882 1.00 96.38 180 ASN A N 1
ATOM 1488 C CA . ASN A 1 180 ? 16.204 -10.282 -4.062 1.00 96.38 180 ASN A CA 1
ATOM 1489 C C . ASN A 1 180 ? 14.749 -10.307 -4.543 1.00 96.38 180 ASN A C 1
ATOM 1491 O O . ASN A 1 180 ? 14.371 -11.213 -5.286 1.00 96.38 180 ASN A O 1
ATOM 1495 N N . LEU A 1 181 ? 13.938 -9.327 -4.136 1.00 95.44 181 LEU A N 1
ATOM 1496 C CA . LEU A 1 181 ? 12.566 -9.175 -4.613 1.00 95.44 181 LEU A CA 1
ATOM 1497 C C . LEU A 1 181 ? 12.537 -8.921 -6.127 1.00 95.44 181 LEU A C 1
ATOM 1499 O O . LEU A 1 181 ? 11.793 -9.576 -6.857 1.00 95.44 181 LEU A O 1
ATOM 1503 N N . PHE A 1 182 ? 13.369 -7.993 -6.604 1.00 96.38 182 PHE A N 1
ATOM 1504 C CA . PHE A 1 182 ? 13.341 -7.536 -7.995 1.00 96.38 182 PHE A CA 1
ATOM 1505 C C . PHE A 1 182 ? 14.128 -8.437 -8.950 1.00 96.38 182 PHE A C 1
ATOM 1507 O O . PHE A 1 182 ? 13.727 -8.572 -10.102 1.00 96.38 182 PHE A O 1
ATOM 1514 N N . LYS A 1 183 ? 15.160 -9.144 -8.472 1.00 96.75 183 LYS A N 1
ATOM 1515 C CA . LYS A 1 183 ? 15.937 -10.120 -9.264 1.00 96.75 183 LYS A CA 1
ATOM 1516 C C . LYS A 1 183 ? 15.134 -11.297 -9.810 1.00 96.75 183 LYS A C 1
ATOM 1518 O O . LYS A 1 183 ? 15.591 -12.000 -10.702 1.00 96.75 183 LYS A O 1
ATOM 1523 N N . LYS A 1 184 ? 13.924 -11.514 -9.296 1.00 94.12 184 LYS A N 1
ATOM 1524 C CA . LYS A 1 184 ? 12.994 -12.545 -9.779 1.00 94.12 184 LYS A CA 1
ATOM 1525 C C . LYS A 1 184 ? 12.147 -12.075 -10.970 1.00 94.12 184 LYS A C 1
ATOM 1527 O O . LYS A 1 184 ? 11.411 -12.874 -11.547 1.00 94.12 184 LYS A O 1
ATOM 1532 N N . ILE A 1 185 ? 12.200 -10.788 -11.315 1.00 94.81 185 ILE A N 1
ATOM 1533 C CA . ILE A 1 185 ? 11.411 -10.185 -12.390 1.00 94.81 185 ILE A CA 1
ATOM 1534 C C . ILE A 1 185 ? 12.193 -10.283 -13.699 1.00 94.81 185 ILE A C 1
ATOM 1536 O O . ILE A 1 185 ? 13.389 -9.998 -13.740 1.00 94.81 185 ILE A O 1
ATOM 1540 N N . LYS A 1 186 ? 11.488 -10.663 -14.769 1.00 96.75 186 LYS A N 1
ATOM 1541 C CA . LYS A 1 186 ? 11.968 -10.515 -16.142 1.00 96.75 186 LYS A CA 1
ATOM 1542 C C . LYS A 1 186 ? 11.501 -9.184 -16.710 1.00 96.75 186 LYS A C 1
ATOM 1544 O O . LYS A 1 186 ? 10.343 -8.813 -16.502 1.00 96.75 186 LYS A O 1
ATOM 1549 N N . ASP A 1 187 ? 12.380 -8.495 -17.416 1.00 96.25 187 ASP A N 1
ATOM 1550 C CA . ASP A 1 187 ? 12.038 -7.295 -18.159 1.00 96.25 187 ASP A CA 1
ATOM 1551 C C . ASP A 1 187 ? 11.179 -7.620 -19.399 1.00 96.25 187 ASP A C 1
ATOM 1553 O O . ASP A 1 187 ? 10.671 -8.733 -19.580 1.00 96.25 187 ASP A O 1
ATOM 1557 N N . PHE A 1 188 ? 10.964 -6.621 -20.251 1.00 96.50 188 PHE A N 1
ATOM 1558 C CA . PHE A 1 188 ? 10.131 -6.774 -21.442 1.00 96.50 188 PHE A CA 1
ATOM 1559 C C . PHE A 1 188 ? 10.783 -7.566 -22.576 1.00 96.50 188 PHE A C 1
ATOM 1561 O O . PHE A 1 188 ? 10.067 -7.977 -23.490 1.00 96.50 188 PHE A O 1
ATOM 1568 N N . ASP A 1 189 ? 12.098 -7.759 -22.527 1.00 96.25 189 ASP A N 1
ATOM 1569 C CA . ASP A 1 189 ? 12.868 -8.504 -23.521 1.00 96.25 189 ASP A CA 1
ATOM 1570 C C . ASP A 1 189 ? 13.177 -9.936 -23.028 1.00 96.25 189 ASP A C 1
ATOM 1572 O O . ASP A 1 189 ? 13.585 -10.800 -23.803 1.00 96.25 189 ASP A O 1
ATOM 1576 N N . GLY A 1 190 ? 12.824 -10.234 -21.772 1.00 95.94 190 GLY A N 1
ATOM 1577 C CA . GLY A 1 190 ? 12.855 -11.563 -21.164 1.00 95.94 190 GLY A CA 1
ATOM 1578 C C . GLY A 1 190 ? 14.050 -11.799 -20.243 1.00 95.94 190 GLY A C 1
ATOM 1579 O O . GLY A 1 190 ? 14.165 -12.902 -19.690 1.00 95.94 190 GLY A O 1
ATOM 1580 N N . ASP A 1 191 ? 14.886 -10.780 -20.049 1.00 97.31 191 ASP A N 1
ATOM 1581 C CA . ASP A 1 191 ? 16.094 -10.817 -19.234 1.00 97.31 191 ASP A CA 1
ATOM 1582 C C . ASP A 1 191 ? 15.775 -10.539 -17.762 1.00 97.31 191 ASP A C 1
ATOM 1584 O O . ASP A 1 191 ? 14.831 -9.822 -17.430 1.00 97.31 191 ASP A O 1
ATOM 1588 N N . LEU A 1 192 ? 16.540 -11.138 -16.848 1.00 97.69 192 LEU A N 1
ATOM 1589 C CA . LEU A 1 192 ? 16.370 -10.897 -15.413 1.00 97.69 192 LEU A CA 1
ATOM 1590 C C . LEU A 1 192 ? 16.913 -9.520 -15.018 1.00 97.69 192 LEU A C 1
ATOM 1592 O O . LEU A 1 192 ? 17.953 -9.081 -15.503 1.00 97.69 192 LEU A O 1
ATOM 1596 N N . ILE A 1 193 ? 16.234 -8.872 -14.072 1.00 97.75 193 ILE A N 1
ATOM 1597 C CA . ILE A 1 193 ? 16.677 -7.604 -13.484 1.00 97.75 193 ILE A CA 1
ATOM 1598 C C . ILE A 1 193 ? 17.794 -7.872 -12.462 1.00 97.75 193 ILE A C 1
ATOM 1600 O O . ILE A 1 193 ? 17.522 -8.145 -11.298 1.00 97.75 193 ILE A O 1
ATOM 1604 N N . GLU A 1 194 ? 19.065 -7.773 -12.850 1.00 97.25 194 GLU A N 1
ATOM 1605 C CA . GLU A 1 194 ? 20.186 -8.187 -11.987 1.00 97.25 194 GLU A CA 1
ATOM 1606 C C . GLU A 1 194 ? 20.794 -7.059 -11.142 1.00 97.25 194 GLU A C 1
ATOM 1608 O O . GLU A 1 194 ? 21.395 -7.309 -10.088 1.00 97.25 194 GLU A O 1
ATOM 1613 N N . LYS A 1 195 ? 20.635 -5.810 -11.582 1.00 98.12 195 LYS A N 1
ATOM 1614 C CA . LYS A 1 195 ? 21.149 -4.599 -10.921 1.00 98.12 195 LYS A CA 1
ATOM 1615 C C . LYS A 1 195 ? 20.140 -3.458 -11.006 1.00 98.12 195 LYS A C 1
ATOM 1617 O O . LYS A 1 195 ? 19.207 -3.478 -11.807 1.00 98.12 195 LYS A O 1
ATOM 1622 N N . TRP A 1 196 ? 20.368 -2.411 -10.216 1.00 98.12 196 TRP A N 1
ATOM 1623 C CA . TRP A 1 196 ? 19.440 -1.285 -10.150 1.00 98.12 196 TRP A CA 1
ATOM 1624 C C . TRP A 1 196 ? 19.254 -0.571 -11.496 1.00 98.12 196 TRP A C 1
ATOM 1626 O O . TRP A 1 196 ? 18.167 -0.062 -11.758 1.00 98.12 196 TRP A O 1
ATOM 1636 N N . GLN A 1 197 ? 20.271 -0.545 -12.369 1.00 98.31 197 GLN A N 1
ATOM 1637 C CA . GLN A 1 197 ? 20.136 0.035 -13.709 1.00 98.31 197 GLN A CA 1
ATOM 1638 C C . GLN A 1 197 ? 19.144 -0.740 -14.574 1.00 98.31 197 GLN A C 1
ATOM 1640 O O . GLN A 1 197 ? 18.404 -0.117 -15.327 1.00 98.31 197 GLN A O 1
ATOM 1645 N N . ASP A 1 198 ? 19.086 -2.067 -14.447 1.00 98.19 198 ASP A N 1
ATOM 1646 C CA . ASP A 1 198 ? 18.122 -2.882 -15.191 1.00 98.19 198 ASP A CA 1
ATOM 1647 C C . ASP A 1 198 ? 16.705 -2.563 -14.701 1.00 98.19 198 ASP A C 1
ATOM 1649 O O . ASP A 1 198 ? 15.793 -2.369 -15.500 1.00 98.19 198 ASP A O 1
ATOM 1653 N N . PHE A 1 199 ? 16.533 -2.384 -13.384 1.00 98.25 199 PHE A N 1
ATOM 1654 C CA . PHE A 1 199 ? 15.252 -1.980 -12.801 1.00 98.25 199 PHE A CA 1
ATOM 1655 C C . PHE A 1 199 ? 14.847 -0.566 -13.235 1.00 98.25 199 PHE A C 1
ATOM 1657 O O . PHE A 1 199 ? 13.683 -0.314 -13.553 1.00 98.25 199 PHE A O 1
ATOM 1664 N N . LYS A 1 200 ? 15.809 0.360 -13.304 1.00 98.31 200 LYS A N 1
ATOM 1665 C CA . LYS A 1 200 ? 15.588 1.706 -13.841 1.00 98.31 200 LYS A CA 1
ATOM 1666 C C . LYS A 1 200 ? 15.165 1.642 -15.308 1.00 98.31 200 LYS A C 1
ATOM 1668 O O . LYS A 1 200 ? 14.150 2.226 -15.657 1.00 98.31 200 LYS A O 1
ATOM 1673 N N . ASN A 1 201 ? 15.870 0.884 -16.144 1.00 98.12 201 ASN A N 1
ATOM 1674 C CA . ASN A 1 201 ? 15.509 0.716 -17.553 1.00 98.12 201 ASN A CA 1
ATOM 1675 C C . ASN A 1 201 ? 14.104 0.118 -17.701 1.00 98.12 201 ASN A C 1
ATOM 1677 O O . ASN A 1 201 ? 13.296 0.635 -18.468 1.00 98.12 201 ASN A O 1
ATOM 1681 N N . TYR A 1 202 ? 13.789 -0.910 -16.912 1.00 97.94 202 TYR A N 1
ATOM 1682 C CA . TYR A 1 202 ? 12.476 -1.544 -16.885 1.00 97.94 202 TYR A CA 1
ATOM 1683 C C . TYR A 1 202 ? 11.356 -0.566 -16.500 1.00 97.94 202 TYR A C 1
ATOM 1685 O O . TYR A 1 202 ? 10.324 -0.522 -17.163 1.00 97.94 202 TYR A O 1
ATOM 1693 N N . THR A 1 203 ? 11.557 0.252 -15.464 1.00 97.44 203 THR A N 1
ATOM 1694 C CA . THR A 1 203 ? 10.552 1.218 -14.978 1.00 97.44 203 THR A CA 1
ATOM 1695 C C . THR A 1 203 ? 10.427 2.467 -15.862 1.00 97.44 203 THR A C 1
ATOM 1697 O O . THR A 1 203 ? 9.336 3.038 -15.959 1.00 97.44 203 THR A O 1
ATOM 1700 N N . SER A 1 204 ? 11.497 2.851 -16.567 1.00 97.25 204 SER A N 1
ATOM 1701 C CA . SER A 1 204 ? 11.501 3.930 -17.565 1.00 97.25 204 SER A CA 1
ATOM 1702 C C . SER A 1 204 ? 10.945 3.507 -18.936 1.00 97.25 204 SER A C 1
ATOM 1704 O O . SER A 1 204 ? 10.615 4.373 -19.749 1.00 97.25 204 SER A O 1
ATOM 1706 N N . ASP A 1 205 ? 10.849 2.205 -19.235 1.00 97.62 205 ASP A N 1
ATOM 1707 C CA . ASP A 1 205 ? 10.398 1.717 -20.543 1.00 97.62 205 ASP A CA 1
ATOM 1708 C C . ASP A 1 205 ? 8.942 2.142 -20.828 1.00 97.62 205 ASP A C 1
ATOM 1710 O O . ASP A 1 205 ? 8.047 2.083 -19.979 1.00 97.62 205 ASP A O 1
ATOM 1714 N N . LYS A 1 206 ? 8.661 2.540 -22.072 1.00 96.38 206 LYS A N 1
ATOM 1715 C CA . LYS A 1 206 ? 7.307 2.898 -22.530 1.00 96.38 206 LYS A CA 1
ATOM 1716 C C . LYS A 1 206 ? 6.291 1.756 -22.372 1.00 96.38 206 LYS A C 1
ATOM 1718 O O . LYS A 1 206 ? 5.101 2.026 -22.220 1.00 96.38 206 LYS A O 1
ATOM 1723 N N . ARG A 1 207 ? 6.750 0.499 -22.404 1.00 97.12 207 ARG A N 1
ATOM 1724 C CA . ARG A 1 207 ? 5.964 -0.729 -22.199 1.00 97.12 207 ARG A CA 1
ATOM 1725 C C . ARG A 1 207 ? 5.572 -0.929 -20.732 1.00 97.12 207 ARG A C 1
ATOM 1727 O O . ARG A 1 207 ? 4.624 -1.665 -20.458 1.00 97.12 207 ARG A O 1
ATOM 1734 N N . PHE A 1 208 ? 6.234 -0.246 -19.795 1.00 97.50 208 PHE A N 1
ATOM 1735 C CA . PHE A 1 208 ? 5.875 -0.236 -18.378 1.00 97.50 208 PHE A CA 1
ATOM 1736 C C . PHE A 1 208 ? 4.611 0.592 -18.155 1.00 97.50 208 PHE A C 1
ATOM 1738 O O . PHE A 1 208 ? 4.647 1.778 -17.841 1.00 97.50 208 PHE A O 1
ATOM 1745 N N . THR A 1 209 ? 3.462 -0.022 -18.404 1.00 96.56 209 THR A N 1
ATOM 1746 C CA . THR A 1 209 ? 2.131 0.588 -18.297 1.00 96.56 209 THR A CA 1
ATOM 1747 C C . THR A 1 209 ? 1.414 0.125 -17.028 1.00 96.56 209 THR A C 1
ATOM 1749 O O . THR A 1 209 ? 1.887 -0.762 -16.319 1.00 96.56 209 THR A O 1
ATOM 1752 N N . THR A 1 210 ? 0.251 0.706 -16.724 1.00 96.00 210 THR A N 1
ATOM 1753 C CA . THR A 1 210 ? -0.561 0.361 -15.540 1.00 96.00 210 THR A CA 1
ATOM 1754 C C . THR A 1 210 ? -1.034 -1.098 -15.506 1.00 96.00 210 THR A C 1
ATOM 1756 O O . THR A 1 210 ? -1.450 -1.588 -14.454 1.00 96.00 210 THR A O 1
ATOM 1759 N N . ASP A 1 211 ? -0.947 -1.813 -16.625 1.00 95.88 211 ASP A N 1
ATOM 1760 C CA . ASP A 1 211 ? -1.304 -3.232 -16.723 1.00 95.88 211 ASP A CA 1
ATOM 1761 C C . ASP A 1 211 ? -0.153 -4.161 -16.309 1.00 95.88 211 ASP A C 1
ATOM 1763 O O . ASP A 1 211 ? -0.313 -5.380 -16.256 1.00 95.88 211 ASP A O 1
ATOM 1767 N N . ASN A 1 212 ? 1.017 -3.602 -15.985 1.00 96.31 212 ASN A N 1
ATOM 1768 C CA . ASN A 1 212 ? 2.144 -4.376 -15.494 1.00 96.31 212 ASN A CA 1
ATOM 1769 C C . ASN A 1 212 ? 1.816 -5.049 -14.148 1.00 96.31 212 ASN A C 1
ATOM 1771 O O . ASN A 1 212 ? 1.344 -4.394 -13.215 1.00 96.31 212 ASN A O 1
ATOM 1775 N N . LYS A 1 213 ? 2.134 -6.345 -14.025 1.00 94.56 213 LYS A N 1
ATOM 1776 C CA . LYS A 1 213 ? 1.886 -7.151 -12.812 1.00 94.56 213 LYS A CA 1
ATOM 1777 C C . LYS A 1 213 ? 2.601 -6.624 -11.570 1.00 94.56 213 LYS A C 1
ATOM 1779 O O . LYS A 1 213 ? 2.156 -6.879 -10.455 1.00 94.56 213 LYS A O 1
ATOM 1784 N N . LEU A 1 214 ? 3.675 -5.847 -11.737 1.00 95.00 214 LEU A N 1
ATOM 1785 C CA . LEU A 1 214 ? 4.335 -5.186 -10.616 1.00 95.00 214 LEU A CA 1
ATOM 1786 C C . LEU A 1 214 ? 3.393 -4.215 -9.885 1.00 95.00 214 LEU A C 1
ATOM 1788 O O . LEU A 1 214 ? 3.649 -3.899 -8.735 1.00 95.00 214 LEU A O 1
ATOM 1792 N N . PHE A 1 215 ? 2.285 -3.784 -10.498 1.00 97.12 215 PHE A N 1
ATOM 1793 C CA . PHE A 1 215 ? 1.269 -2.941 -9.865 1.00 97.12 215 PHE A CA 1
ATOM 1794 C C . PHE A 1 215 ? 0.112 -3.714 -9.214 1.00 97.12 215 PHE A C 1
ATOM 1796 O O . PHE A 1 215 ? -0.845 -3.087 -8.756 1.00 97.12 215 PHE A O 1
ATOM 1803 N N . ASP A 1 216 ? 0.157 -5.048 -9.143 1.00 95.94 216 ASP A N 1
ATOM 1804 C CA . ASP A 1 216 ? -0.949 -5.847 -8.589 1.00 95.94 216 ASP A CA 1
ATOM 1805 C C . ASP A 1 216 ? -1.178 -5.614 -7.087 1.00 95.94 216 ASP A C 1
ATOM 1807 O O . ASP A 1 216 ? -2.292 -5.833 -6.598 1.00 95.94 216 ASP A O 1
ATOM 1811 N N . PHE A 1 217 ? -0.170 -5.094 -6.380 1.00 96.62 217 PHE A N 1
ATOM 1812 C CA . PHE A 1 217 ? -0.265 -4.664 -4.983 1.00 96.62 217 PHE A CA 1
ATOM 1813 C C . PHE A 1 217 ? -1.075 -3.369 -4.788 1.00 96.62 217 PHE A C 1
ATOM 1815 O O . PHE A 1 217 ? -1.415 -3.016 -3.661 1.00 96.62 217 PHE A O 1
ATOM 1822 N N . ILE A 1 218 ? -1.414 -2.647 -5.859 1.00 97.50 218 ILE A N 1
ATOM 1823 C CA . ILE A 1 218 ? -2.192 -1.404 -5.796 1.00 97.50 218 ILE A CA 1
ATOM 1824 C C . ILE A 1 218 ? -3.664 -1.715 -6.039 1.00 97.50 218 ILE A C 1
ATOM 1826 O O . ILE A 1 218 ? -4.024 -2.265 -7.081 1.00 97.50 218 ILE A O 1
ATOM 1830 N N . LYS A 1 219 ? -4.525 -1.316 -5.101 1.00 96.81 219 LYS A N 1
ATOM 1831 C CA . LYS A 1 219 ? -5.987 -1.415 -5.191 1.00 96.81 219 LYS A CA 1
ATOM 1832 C C . LYS A 1 219 ? -6.649 -0.077 -4.866 1.00 96.81 219 LYS A C 1
ATOM 1834 O O . LYS A 1 219 ? -6.040 0.804 -4.262 1.00 96.81 219 LYS A O 1
ATOM 1839 N N . THR A 1 220 ? -7.922 0.039 -5.226 1.00 95.31 220 THR A N 1
ATOM 1840 C CA . THR A 1 220 ? -8.801 1.140 -4.817 1.00 95.31 220 THR A CA 1
ATOM 1841 C C . THR A 1 220 ? -10.063 0.593 -4.174 1.00 95.31 220 THR A C 1
ATOM 1843 O O . THR A 1 220 ? -10.664 -0.319 -4.742 1.00 95.31 220 THR A O 1
ATOM 1846 N N . GLU A 1 221 ? -10.483 1.173 -3.051 1.00 90.44 221 GLU A N 1
ATOM 1847 C CA . GLU A 1 221 ? -11.683 0.779 -2.295 1.00 90.44 221 GLU A CA 1
ATOM 1848 C C . GLU A 1 221 ? -12.507 1.971 -1.808 1.00 90.44 221 GLU A C 1
ATOM 1850 O O . GLU A 1 221 ? -11.934 3.073 -1.653 1.00 90.44 221 GLU A O 1
#

Radius of gyration: 19.04 Å; chains: 1; bounding box: 47×41×53 Å

Foldseek 3Di:
DDDDPLLVLLVVLQPDPVDPPVPDDSVNVVVLCVVLCVQAPPAAAPVVLVVVLSPDPDPQSVVQVVQLSVVCVVVVDHNQFWRYAQDFFDDDVDGPPRQHSKTATDDPDQQAAGIEREAEAQALLPPDPRVLLSVLLVHQELNNAAYEYACVRYPLQRNLVSVLVNCLVCLQSSCVSPVNHQQVDAAPVGHGPNHSVSSNCRSPDPVNGSPDPSSVRYHYD